Protein AF-A0A0L8H3K9-F1 (afdb_monomer)

Foldseek 3Di:
DAEEECDPVVQVVDDRRDHLCVLQVWDVVHDLPTAGPDDCPDPSVVVLQPAQEYEYEALLQAFCSSLVRQQVSCCVNAHVDGSNNGHYHYYYQNLDDFHDDPPDDPVVSVCRGPVNDPVVVVDDDDDDPDDPDPQDPVCVVVVVVSVCNSVLNAADPDPPDDSNDHDDPPVPDDPDPDLCVVPVPDDPVRVVVDDDDDPDPVVVVVSVVVPD

InterPro domains:
  IPR010285 DNA helicase Pif1-like, DEAD-box helicase domain [PF05970] (7-156)
  IPR027417 P-loop containing nucleoside triphosphate hydrolase [G3DSA:3.40.50.300] (3-132)

Organism: Octopus bimaculoides (NCBI:txid37653)

Solvent-accessible surface area (backbone atoms only — not comparable to full-atom values): 12859 Å² total; per-residue (Å²): 113,45,55,32,14,68,45,69,72,63,11,69,77,40,94,85,39,36,26,43,44,71,76,39,40,42,58,86,84,73,50,82,86,44,55,50,66,57,54,75,90,36,74,67,28,52,51,57,66,69,45,52,35,39,38,30,43,52,45,38,46,34,45,35,41,60,57,51,19,50,27,53,49,30,19,77,72,64,30,93,43,75,43,24,71,37,48,75,46,78,38,58,60,79,55,57,65,70,28,88,62,87,98,58,59,73,69,57,38,49,62,31,2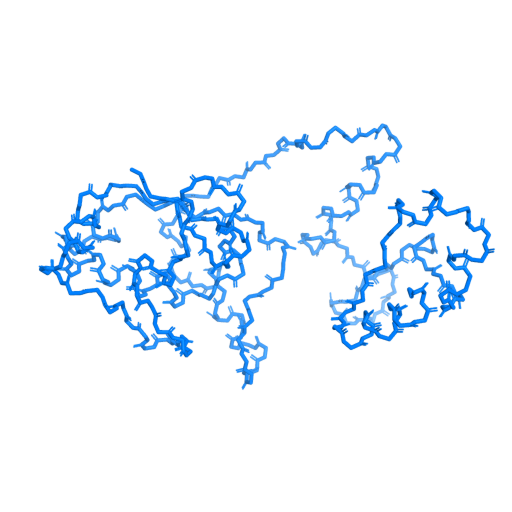4,43,88,67,33,79,70,44,79,76,54,87,89,81,81,89,82,74,75,83,67,85,62,51,87,89,38,47,66,58,55,52,49,53,51,32,51,45,68,67,70,53,62,46,93,58,89,90,62,63,92,90,42,62,71,76,58,69,93,77,58,69,93,70,87,47,71,53,79,78,48,73,88,52,52,76,73,55,52,76,75,56,83,90,86,59,100,43,71,69,56,44,48,53,53,44,70,74,75,110

Radius of gyration: 21.68 Å; Cα contacts (8 Å, |Δi|>4): 235; chains: 1; bounding box: 52×37×58 Å

pLDDT: mean 84.61, std 10.01, range [54.22, 96.38]

Mean predicted aligned error: 8.21 Å

Sequence (212 aa):
ISLGFWTGITATLLKGGKTLHSIFKLPVPLNETSVCNVPPNSDQGDILRRIKVFIIDETSTMPVYTLKAIDNYLRDMNSNSIFGGKINVPGGDFRQVLPVVPRVPPAAVLDACLKRSSMWDNFHQMQLTSKLRRTNANEQDFSRLLLQLGSGFLQSSLDNLAEDTIDIRGACICNNSSVSDIFDNCTTEEMKNRVTLSPKNSDCLAVNEEIL

Secondary structure (DSSP, 8-state):
-EEEESSHHHHHTSTT-EEHHHHHT--SS--TT------TTSHHHHHHHH--EEEEE-GGGS-HHHHHHHHHHHHHHT-SSGGGG-EEEE---TTSPPP--TT--HHHHHHTSGGGSTTGGGSPP----S-SS---GGGHHHHHHHHHHHTT----SSTTS-TT--PPPGGG--S---HHHHHTT--HHHHTT-----SSHHHHHHHHHHH-

Nearest PDB structures (foldseek):
  7lcc-assembly1_A  TM=8.535E-01  e=9.578E-15  synthetic construct
  5fte-assembly1_A  TM=8.073E-01  e=1.841E-07  Bacteroides sp. 3_1_23
  6l3g-assembly1_A  TM=7.960E-01  e=6.688E-07  Bacteroides sp. AF32-8BH
  5fhe-assembly1_A  TM=7.962E-01  e=1.877E-06  Bacteroides fragilis
  6l3g-assembly1_B-2  TM=7.494E-01  e=1.121E-06  Bacteroides sp. AF32-8BH

Structure (mmCIF, N/CA/C/O backbone):
data_AF-A0A0L8H3K9-F1
#
_entry.id   AF-A0A0L8H3K9-F1
#
loop_
_atom_site.group_PDB
_atom_site.id
_atom_site.type_symbol
_atom_site.label_atom_id
_atom_site.label_alt_id
_atom_site.label_comp_id
_atom_site.label_asym_id
_atom_site.label_entity_id
_atom_site.label_seq_id
_atom_site.pdbx_PDB_ins_code
_atom_site.Cartn_x
_atom_site.Cartn_y
_atom_site.Cartn_z
_atom_site.occupancy
_atom_site.B_iso_or_equiv
_atom_site.auth_seq_id
_atom_site.auth_comp_id
_atom_site.auth_asym_id
_atom_site.auth_atom_id
_atom_site.pdbx_PDB_model_num
ATOM 1 N N . ILE A 1 1 ? -7.683 16.091 10.308 1.00 69.50 1 ILE A N 1
ATOM 2 C CA . ILE A 1 1 ? -7.355 15.215 9.158 1.00 69.50 1 ILE A CA 1
ATOM 3 C C . ILE A 1 1 ? -6.044 14.525 9.502 1.00 69.50 1 ILE A C 1
ATOM 5 O O . ILE A 1 1 ? -5.203 15.180 10.109 1.00 69.50 1 ILE A O 1
ATOM 9 N N . SER A 1 2 ? -5.891 13.236 9.210 1.00 79.19 2 SER A N 1
ATOM 10 C CA . SER A 1 2 ? -4.623 12.517 9.383 1.00 79.19 2 SER A CA 1
ATOM 11 C C . SER A 1 2 ? -4.169 11.944 8.044 1.00 79.19 2 SER A C 1
ATOM 13 O O . SER A 1 2 ? -4.989 11.384 7.316 1.00 79.19 2 SER A O 1
ATOM 15 N N . LEU A 1 3 ? -2.886 12.136 7.727 1.00 75.31 3 LEU A N 1
ATOM 16 C CA . LEU A 1 3 ? -2.230 11.609 6.533 1.00 75.31 3 LEU A CA 1
ATOM 17 C C . LEU A 1 3 ? -1.459 10.347 6.927 1.00 75.31 3 LEU A C 1
ATOM 19 O O . LEU A 1 3 ? -0.512 10.420 7.716 1.00 75.31 3 LEU A O 1
ATOM 23 N N . GLY A 1 4 ? -1.902 9.205 6.412 1.00 79.50 4 GLY A N 1
ATOM 24 C CA . GLY A 1 4 ? -1.289 7.904 6.632 1.00 79.50 4 GLY A CA 1
ATOM 25 C C . GLY A 1 4 ? -0.603 7.399 5.370 1.00 79.50 4 GLY A C 1
ATOM 26 O O . GLY A 1 4 ? -1.119 7.555 4.269 1.00 79.50 4 GLY A O 1
ATOM 27 N N . PHE A 1 5 ? 0.547 6.761 5.546 1.00 83.94 5 PHE A N 1
ATOM 28 C CA . PHE A 1 5 ? 1.313 6.167 4.453 1.00 83.94 5 PHE A CA 1
ATOM 29 C C . PHE A 1 5 ? 1.622 4.710 4.762 1.00 83.94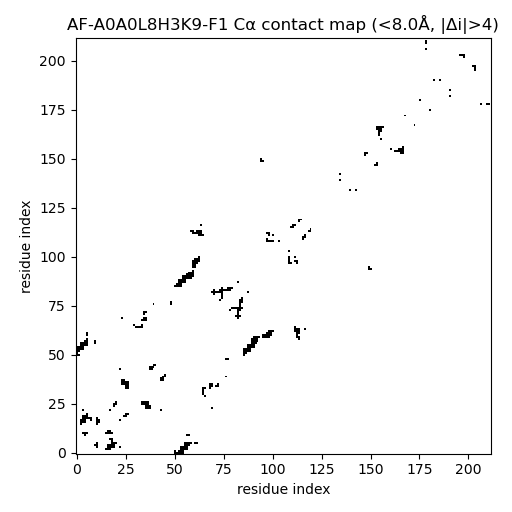 5 PHE A C 1
ATOM 31 O O . PHE A 1 5 ? 1.880 4.364 5.920 1.00 83.94 5 PHE A O 1
ATOM 38 N N . TRP A 1 6 ? 1.619 3.852 3.744 1.00 84.94 6 TRP A N 1
ATOM 39 C CA . TRP A 1 6 ? 2.015 2.459 3.935 1.00 84.94 6 TRP A CA 1
ATOM 40 C C . TRP A 1 6 ? 3.515 2.339 4.236 1.00 84.94 6 TRP A C 1
ATOM 42 O O . TRP A 1 6 ? 3.899 1.725 5.232 1.00 84.94 6 TRP A O 1
ATOM 52 N N . THR A 1 7 ? 4.365 2.998 3.440 1.00 81.19 7 THR A N 1
ATOM 53 C CA . THR A 1 7 ? 5.826 2.921 3.588 1.00 81.19 7 THR A CA 1
ATOM 54 C C . THR A 1 7 ? 6.423 4.146 4.284 1.00 81.19 7 THR A C 1
ATOM 56 O O . THR A 1 7 ? 5.886 5.256 4.224 1.00 81.19 7 THR A O 1
ATOM 59 N N . GLY A 1 8 ? 7.570 3.947 4.943 1.00 77.44 8 GLY A N 1
ATOM 60 C CA . GLY A 1 8 ? 8.318 5.024 5.597 1.00 77.44 8 GLY A CA 1
ATOM 61 C C . GLY A 1 8 ? 8.864 6.065 4.620 1.00 77.44 8 GLY A C 1
ATOM 62 O O . GLY A 1 8 ? 8.863 7.246 4.946 1.00 77.44 8 GLY A O 1
ATOM 63 N N . ILE A 1 9 ? 9.260 5.645 3.413 1.00 77.12 9 ILE A N 1
ATOM 64 C CA . ILE A 1 9 ? 9.747 6.554 2.365 1.00 77.12 9 ILE A CA 1
ATOM 65 C C . ILE A 1 9 ? 8.616 7.479 1.913 1.00 77.12 9 ILE A C 1
ATOM 67 O O . ILE A 1 9 ? 8.811 8.685 1.827 1.00 77.12 9 ILE A O 1
ATOM 71 N N . THR A 1 10 ? 7.407 6.955 1.699 1.00 72.25 10 THR A N 1
ATOM 72 C CA . THR A 1 10 ? 6.271 7.806 1.319 1.00 72.25 10 THR A CA 1
ATOM 73 C C . THR A 1 10 ? 5.886 8.767 2.451 1.00 72.25 10 THR A C 1
ATOM 75 O O . THR A 1 10 ? 5.544 9.919 2.199 1.00 72.25 10 THR A O 1
ATOM 78 N N . ALA A 1 11 ? 6.012 8.337 3.713 1.00 78.75 11 ALA A N 1
ATOM 79 C CA . ALA A 1 11 ? 5.698 9.179 4.867 1.00 78.75 11 ALA A CA 1
ATOM 80 C C . ALA A 1 11 ? 6.599 10.417 4.999 1.00 78.75 11 ALA A C 1
ATOM 82 O O . ALA A 1 11 ? 6.134 11.440 5.501 1.00 78.75 11 ALA A O 1
ATOM 83 N N . THR A 1 12 ? 7.863 10.353 4.565 1.00 77.06 12 THR A N 1
ATOM 84 C CA . THR A 1 12 ? 8.792 11.493 4.654 1.00 77.06 12 THR A CA 1
ATOM 85 C C . THR A 1 12 ? 8.579 12.534 3.557 1.00 77.06 12 THR A C 1
ATOM 87 O O . THR A 1 12 ? 8.969 13.686 3.743 1.00 77.06 12 THR A O 1
ATOM 90 N N . LEU A 1 13 ? 7.927 12.170 2.446 1.00 73.38 13 LEU A N 1
ATOM 91 C CA . LEU A 1 13 ? 7.677 13.076 1.319 1.00 73.38 13 LEU A CA 1
ATOM 92 C C . LEU A 1 13 ? 6.676 14.191 1.651 1.00 73.38 13 LEU A C 1
ATOM 94 O O . LEU A 1 13 ? 6.682 15.236 1.002 1.00 73.38 13 LEU A O 1
ATOM 98 N N . LEU A 1 14 ? 5.829 14.000 2.667 1.00 71.44 14 LEU A N 1
ATOM 99 C CA . LEU A 1 14 ? 4.835 14.984 3.084 1.00 71.44 14 LEU A CA 1
ATOM 100 C C . LEU A 1 14 ? 5.078 15.447 4.522 1.00 71.44 14 LEU A C 1
ATOM 102 O O . LEU A 1 14 ? 5.248 14.654 5.447 1.00 71.44 14 LEU A O 1
ATOM 106 N N . LYS A 1 15 ? 5.067 16.770 4.731 1.00 73.00 15 LYS A N 1
ATOM 107 C CA . LYS A 1 15 ? 5.285 17.373 6.052 1.00 73.00 15 LYS A CA 1
ATOM 108 C C . LYS A 1 15 ? 4.212 16.890 7.032 1.00 73.00 15 LYS A C 1
ATOM 110 O O . LYS A 1 15 ? 3.031 17.179 6.863 1.00 73.00 15 LYS A O 1
ATOM 115 N N . GLY A 1 16 ? 4.643 16.190 8.081 1.00 75.19 16 GLY A N 1
ATOM 116 C CA . GLY A 1 16 ? 3.746 15.611 9.086 1.00 75.19 16 GLY A CA 1
ATOM 117 C C . GLY A 1 16 ? 3.153 14.252 8.702 1.00 75.19 16 GLY A C 1
ATOM 118 O O . GLY A 1 16 ? 2.273 13.767 9.415 1.00 75.19 16 GLY A O 1
ATOM 119 N N . GLY A 1 17 ? 3.625 13.634 7.616 1.00 80.31 17 GLY A N 1
ATOM 120 C CA . GLY A 1 17 ? 3.273 12.268 7.261 1.00 80.31 17 GLY A CA 1
ATOM 121 C C . GLY A 1 17 ? 3.762 11.267 8.302 1.00 80.31 17 GLY A C 1
ATOM 122 O O . GLY A 1 17 ? 4.853 11.389 8.862 1.00 80.31 17 GLY A O 1
ATOM 123 N N . LYS A 1 18 ? 2.924 10.275 8.601 1.00 86.88 18 LYS A N 1
ATOM 124 C CA . LYS A 1 18 ? 3.265 9.158 9.484 1.00 86.88 18 LYS A CA 1
ATOM 125 C C . LYS A 1 18 ? 2.866 7.852 8.822 1.00 86.88 18 LYS A C 1
ATOM 127 O O . LYS A 1 18 ? 1.876 7.786 8.094 1.00 86.88 18 LYS A O 1
ATOM 132 N N . THR A 1 19 ? 3.617 6.795 9.101 1.00 90.81 19 THR A N 1
ATOM 133 C CA . THR A 1 19 ? 3.241 5.466 8.624 1.00 90.81 19 THR A CA 1
ATOM 134 C C . THR A 1 19 ? 1.986 4.980 9.343 1.00 90.81 19 THR A C 1
ATOM 136 O O . THR A 1 19 ? 1.785 5.277 10.526 1.00 90.81 19 THR A O 1
ATOM 139 N N . LEU A 1 20 ? 1.156 4.184 8.668 1.00 91.88 20 LEU A N 1
ATOM 140 C CA . LEU A 1 20 ? 0.011 3.522 9.300 1.00 91.88 20 LEU A CA 1
ATOM 141 C C . LEU A 1 20 ? 0.455 2.644 10.475 1.00 91.88 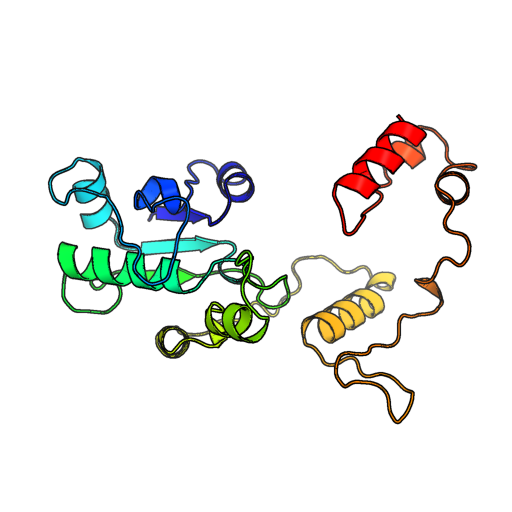20 LEU A C 1
ATOM 143 O O . LEU A 1 20 ? -0.212 2.622 11.509 1.00 91.88 20 LEU A O 1
ATOM 147 N N . HIS A 1 21 ? 1.631 2.018 10.360 1.00 92.56 21 HIS A N 1
ATOM 148 C CA . HIS A 1 21 ? 2.270 1.296 11.457 1.00 92.56 21 HIS A CA 1
ATOM 149 C C . HIS A 1 21 ? 2.472 2.165 12.699 1.00 92.56 21 HIS A C 1
ATOM 151 O O . HIS A 1 21 ? 2.148 1.730 13.798 1.00 92.56 21 HIS A O 1
ATOM 157 N N . SER A 1 22 ? 2.947 3.402 12.545 1.00 91.69 22 SER A N 1
ATOM 158 C CA . SER A 1 22 ? 3.125 4.328 13.667 1.00 91.69 22 SER A CA 1
ATOM 159 C C . SER A 1 22 ? 1.790 4.856 14.201 1.00 91.69 22 SER A C 1
ATOM 161 O O . SER A 1 22 ? 1.592 4.910 15.415 1.00 91.69 22 SER A O 1
ATOM 163 N N . ILE A 1 23 ? 0.860 5.219 13.311 1.00 92.75 23 ILE A N 1
ATOM 164 C CA . ILE A 1 23 ? -0.435 5.809 13.682 1.00 92.75 23 ILE A CA 1
ATOM 165 C C . ILE A 1 23 ? -1.279 4.818 14.492 1.00 92.75 23 ILE A C 1
ATOM 167 O O . ILE A 1 23 ? -1.829 5.191 15.530 1.00 92.75 23 ILE A O 1
ATOM 171 N N . PHE A 1 24 ? -1.358 3.571 14.031 1.00 94.19 24 PHE A N 1
ATOM 172 C CA . PHE A 1 24 ? -2.227 2.530 14.584 1.00 94.19 24 PHE A CA 1
ATOM 173 C C . PHE A 1 24 ? -1.471 1.454 15.375 1.00 94.19 24 PHE A C 1
ATOM 175 O O . PHE A 1 24 ? -2.072 0.463 15.789 1.00 94.19 24 PHE A O 1
ATOM 182 N N . LYS A 1 25 ? -0.160 1.632 15.598 1.00 94.12 25 LYS A N 1
ATOM 183 C CA . LYS A 1 25 ? 0.710 0.664 16.293 1.00 94.12 25 LYS A CA 1
ATOM 184 C C . LYS A 1 25 ? 0.525 -0.766 15.764 1.00 94.12 25 LYS A C 1
ATOM 186 O O . LYS A 1 25 ? 0.378 -1.718 16.531 1.00 94.12 25 LYS A O 1
ATOM 191 N N . LEU A 1 26 ? 0.476 -0.896 14.439 1.00 94.81 26 LEU A N 1
ATOM 192 C CA . LEU A 1 26 ? 0.307 -2.187 13.774 1.00 94.81 26 LEU A CA 1
ATOM 193 C C . LEU A 1 26 ? 1.572 -3.039 13.950 1.00 94.81 26 LEU A C 1
ATOM 195 O O . LEU A 1 26 ? 2.676 -2.499 13.805 1.00 94.81 26 LEU A O 1
ATOM 199 N N . PRO A 1 27 ? 1.438 -4.348 14.220 1.00 93.00 27 PRO A N 1
ATOM 200 C CA . PRO A 1 27 ? 2.583 -5.227 14.405 1.00 93.00 27 PRO A CA 1
ATOM 201 C C . PRO A 1 27 ? 3.391 -5.396 13.112 1.00 93.00 27 PRO A C 1
ATOM 203 O O . PRO A 1 27 ? 2.886 -5.228 12.000 1.00 93.00 27 PRO A O 1
ATOM 206 N N . VAL A 1 28 ? 4.666 -5.738 13.286 1.00 89.19 28 VAL A N 1
ATOM 207 C CA . VAL A 1 28 ? 5.581 -6.140 12.215 1.00 89.19 28 VAL A CA 1
ATOM 208 C C . VAL A 1 28 ? 6.203 -7.470 12.658 1.00 89.19 28 VAL A C 1
ATOM 210 O O . VAL A 1 28 ? 6.956 -7.467 13.633 1.00 89.19 28 VAL A O 1
ATOM 213 N N . PRO A 1 29 ? 5.885 -8.608 12.014 1.00 88.25 29 PRO A N 1
ATOM 214 C CA . PRO A 1 29 ? 5.091 -8.750 10.789 1.00 88.25 29 PRO A CA 1
ATOM 215 C C . PRO A 1 29 ? 3.577 -8.558 10.996 1.00 88.25 29 PRO A C 1
ATOM 217 O O . PRO A 1 29 ? 3.053 -8.775 12.086 1.00 88.25 29 PRO A O 1
ATOM 220 N N . LEU A 1 30 ? 2.886 -8.180 9.915 1.00 89.50 30 LEU A N 1
ATOM 221 C CA . LEU A 1 30 ? 1.431 -8.021 9.852 1.00 89.50 30 LEU A CA 1
ATOM 222 C C . LEU A 1 30 ? 0.802 -9.203 9.096 1.00 89.50 30 LEU A C 1
ATOM 224 O O . LEU A 1 30 ? 1.319 -9.616 8.059 1.00 89.50 30 LEU A O 1
ATOM 228 N N . ASN A 1 31 ? -0.320 -9.715 9.595 1.00 89.75 31 ASN A N 1
ATOM 229 C CA . ASN A 1 31 ? -1.085 -10.826 9.024 1.00 89.75 31 ASN A CA 1
ATOM 230 C C . ASN A 1 31 ? -2.605 -10.599 9.165 1.00 89.75 31 ASN A C 1
ATOM 232 O O . ASN A 1 31 ? -3.047 -9.591 9.714 1.00 89.75 31 ASN A O 1
ATOM 236 N N . GLU A 1 32 ? -3.410 -11.552 8.697 1.00 87.75 32 GLU A N 1
ATOM 237 C CA . GLU A 1 32 ? -4.878 -11.460 8.682 1.00 87.75 32 GLU A CA 1
ATOM 238 C C . GLU A 1 32 ? -5.528 -11.336 10.065 1.00 87.75 32 GLU A C 1
ATOM 240 O O . GLU A 1 32 ? -6.593 -10.736 10.188 1.00 87.75 32 GLU A O 1
ATOM 245 N N . THR A 1 33 ? -4.887 -11.872 11.106 1.00 91.06 33 THR A N 1
ATOM 246 C CA . THR A 1 33 ? -5.373 -11.823 12.493 1.00 91.06 33 THR A CA 1
ATOM 247 C C . THR A 1 33 ? -4.796 -10.648 13.279 1.00 91.06 33 THR A C 1
ATOM 249 O O . THR A 1 33 ? -4.991 -10.550 14.489 1.00 91.06 33 THR A O 1
ATOM 252 N N . SER A 1 34 ? -4.015 -9.786 12.629 1.00 93.44 34 SER A N 1
ATOM 253 C CA . SER A 1 34 ? -3.361 -8.670 13.297 1.00 93.44 34 SER A CA 1
ATOM 254 C C . SER A 1 34 ? -4.357 -7.591 13.700 1.00 93.44 34 SER A C 1
ATOM 256 O O . SER A 1 34 ? -5.318 -7.300 12.992 1.00 93.44 34 SER A O 1
ATOM 258 N N . VAL A 1 35 ? -4.075 -6.954 14.832 1.00 94.31 35 VAL A N 1
ATOM 259 C CA . VAL A 1 35 ? -4.894 -5.885 15.408 1.00 94.31 35 VAL A CA 1
ATOM 260 C C . VAL A 1 35 ? -4.044 -4.649 15.690 1.00 94.31 35 VAL A C 1
ATOM 262 O O . VAL A 1 35 ? -2.817 -4.723 15.795 1.00 94.31 35 VAL A O 1
ATOM 265 N N . CYS A 1 36 ? -4.693 -3.492 15.800 1.00 95.75 36 CYS A N 1
ATOM 266 C CA . CYS A 1 36 ? -4.035 -2.248 16.189 1.00 95.75 36 CYS A CA 1
ATOM 267 C C . CYS A 1 36 ? -3.716 -2.252 17.691 1.00 95.75 36 CYS A C 1
ATOM 269 O O . CYS A 1 36 ? -4.612 -2.430 18.512 1.00 95.75 36 CYS A O 1
ATOM 271 N N . ASN A 1 37 ? -2.463 -1.979 18.068 1.00 94.69 37 ASN A N 1
ATOM 272 C CA . ASN A 1 37 ? -2.024 -1.988 19.471 1.00 94.69 37 ASN A CA 1
ATOM 273 C C . ASN A 1 37 ? -2.041 -0.589 20.107 1.00 94.69 37 ASN A C 1
ATOM 275 O O . ASN A 1 37 ? -1.091 -0.184 20.783 1.00 94.69 37 ASN A O 1
ATOM 279 N N . VAL A 1 38 ? -3.094 0.192 19.855 1.00 95.50 38 VAL A N 1
ATOM 280 C CA . VAL A 1 38 ? -3.281 1.510 20.477 1.00 95.50 38 VAL A CA 1
ATOM 281 C C . VAL A 1 38 ? -4.250 1.368 21.652 1.00 95.50 38 VAL A C 1
ATOM 283 O O . VAL A 1 38 ? -5.410 1.041 21.435 1.00 95.50 38 VAL A O 1
ATOM 286 N N . PRO A 1 39 ? -3.825 1.628 22.901 1.00 94.12 39 PRO A N 1
ATOM 287 C CA . PRO A 1 39 ? -4.753 1.622 24.025 1.00 94.12 39 PRO A CA 1
ATOM 288 C C . PRO A 1 39 ? -5.816 2.728 23.870 1.00 94.12 39 PRO A C 1
ATOM 290 O O . PRO A 1 39 ? -5.439 3.886 23.635 1.00 94.12 39 PRO A O 1
ATOM 293 N N . PRO A 1 40 ? -7.119 2.428 24.045 1.00 89.12 40 PRO A N 1
ATOM 294 C CA . PRO A 1 40 ? -8.206 3.404 23.910 1.00 89.12 40 PRO A CA 1
ATOM 295 C C . PRO A 1 40 ? -8.086 4.656 24.785 1.00 89.12 40 PRO A C 1
ATOM 297 O O . PRO A 1 40 ? -8.585 5.720 24.424 1.00 89.12 40 PRO A O 1
ATOM 300 N N . ASN A 1 41 ? -7.441 4.512 25.940 1.00 92.19 41 ASN A N 1
ATOM 301 C CA . ASN A 1 41 ? -7.228 5.530 26.969 1.00 92.19 41 ASN A CA 1
ATOM 302 C C . ASN A 1 41 ? -5.843 6.200 26.889 1.00 92.19 41 ASN A C 1
ATOM 304 O O . ASN A 1 41 ? -5.435 6.870 27.831 1.00 92.19 41 ASN A O 1
ATOM 308 N N . SER A 1 42 ? -5.098 5.987 25.802 1.00 95.31 42 SER A N 1
ATOM 309 C CA . SER A 1 42 ? -3.826 6.675 25.561 1.00 95.31 42 SER A CA 1
ATOM 310 C C . SER A 1 42 ? -4.024 7.994 24.813 1.00 95.31 42 SER A C 1
ATOM 312 O O . SER A 1 42 ? -4.995 8.142 24.070 1.00 95.31 42 SER A O 1
ATOM 314 N N . ASP A 1 43 ? -3.042 8.899 24.894 1.00 94.69 43 ASP A N 1
ATOM 315 C CA . ASP A 1 43 ? -3.026 10.153 24.119 1.00 94.69 43 ASP A CA 1
ATOM 316 C C . ASP A 1 43 ? -3.241 9.908 22.616 1.00 94.69 43 ASP A C 1
ATOM 318 O O . ASP A 1 43 ? -3.993 10.614 21.943 1.00 94.69 43 ASP A O 1
ATOM 322 N N . GLN A 1 44 ? -2.617 8.853 22.082 1.00 92.94 44 GLN A N 1
ATOM 323 C CA . GLN A 1 44 ? -2.786 8.442 20.690 1.00 92.94 44 GLN A CA 1
ATOM 324 C C . GLN A 1 44 ? -4.228 7.989 20.407 1.00 92.94 44 GLN A C 1
ATOM 326 O O . GLN A 1 44 ? -4.792 8.350 19.374 1.00 92.94 44 GLN A O 1
ATOM 331 N N . GLY A 1 45 ? -4.837 7.224 21.317 1.00 94.06 45 GLY A N 1
ATOM 332 C CA . GLY A 1 45 ? -6.239 6.808 21.226 1.00 94.06 45 GLY A CA 1
ATOM 333 C C . GLY A 1 45 ? -7.195 8.002 21.203 1.00 94.06 45 GLY A C 1
ATOM 334 O O . GLY A 1 45 ? -8.093 8.062 20.359 1.00 94.06 45 GLY A O 1
ATOM 335 N N . ASP A 1 46 ? -6.947 9.004 22.046 1.00 94.25 46 ASP A N 1
ATOM 336 C CA . ASP A 1 46 ? -7.719 10.247 22.080 1.00 94.25 46 ASP A CA 1
ATOM 337 C C . ASP A 1 46 ? -7.565 11.068 20.794 1.00 94.25 46 ASP A C 1
ATOM 339 O O . ASP A 1 46 ? -8.554 11.591 20.264 1.00 94.25 46 ASP A O 1
ATOM 343 N N . ILE A 1 47 ? -6.352 11.141 20.237 1.00 93.19 47 ILE A N 1
ATOM 344 C CA . ILE A 1 47 ? -6.098 11.766 18.932 1.00 93.19 47 ILE A CA 1
ATOM 345 C C . ILE A 1 47 ? -6.901 11.052 17.834 1.00 93.19 47 ILE A C 1
ATOM 347 O O . ILE A 1 47 ? -7.615 11.707 17.068 1.00 93.19 47 ILE A O 1
ATOM 351 N N . LEU A 1 48 ? -6.845 9.717 17.775 1.00 94.19 48 LEU A N 1
ATOM 352 C CA . LEU A 1 48 ? -7.583 8.913 16.790 1.00 94.19 48 LEU A CA 1
ATOM 353 C C . LEU A 1 48 ? -9.102 9.072 16.930 1.00 94.19 48 LEU A C 1
ATOM 355 O O . LEU A 1 48 ? -9.809 9.167 15.921 1.00 94.19 48 LEU A O 1
ATOM 359 N N . ARG A 1 49 ? -9.617 9.199 18.159 1.00 93.31 49 ARG A N 1
ATOM 360 C CA . ARG A 1 49 ? -11.044 9.451 18.404 1.00 93.31 49 ARG A CA 1
ATOM 361 C C . ARG A 1 49 ? -11.488 10.798 17.826 1.00 93.31 49 ARG A C 1
ATOM 363 O O . ARG A 1 49 ? -12.574 10.879 17.243 1.00 93.31 49 ARG A O 1
ATOM 370 N N . ARG A 1 50 ? -10.642 11.830 17.931 1.00 93.31 50 ARG A N 1
ATOM 371 C CA . ARG A 1 50 ? -10.902 13.187 17.411 1.00 93.31 50 ARG A CA 1
ATOM 372 C C . ARG A 1 50 ? -10.783 13.281 15.890 1.00 93.31 50 ARG A C 1
ATOM 374 O O . ARG A 1 50 ? -11.493 14.082 15.282 1.00 93.31 50 ARG A O 1
ATOM 381 N N . ILE A 1 51 ? -9.934 12.466 15.261 1.00 93.56 51 ILE A N 1
ATOM 382 C CA . ILE A 1 51 ? -9.797 12.437 13.799 1.00 93.56 51 ILE A CA 1
ATOM 383 C C . ILE A 1 51 ? -11.128 12.032 13.147 1.00 93.56 51 ILE A C 1
ATOM 385 O O . ILE A 1 51 ? -11.782 11.072 13.556 1.00 93.56 51 ILE A O 1
ATOM 389 N N . LYS A 1 52 ? -11.523 12.794 12.122 1.00 94.38 52 LYS A N 1
ATOM 390 C CA . LYS A 1 52 ? -12.740 12.568 11.323 1.00 94.38 52 LYS A CA 1
ATOM 391 C C . LYS A 1 52 ? -12.462 12.012 9.928 1.00 94.38 52 LYS A C 1
ATOM 393 O O . LYS A 1 52 ? -13.332 11.369 9.356 1.00 94.38 52 LYS A O 1
ATOM 398 N N . VAL A 1 53 ? -11.268 12.287 9.402 1.00 94.44 53 VAL A N 1
ATOM 399 C CA . VAL A 1 53 ? -10.860 11.937 8.039 1.00 94.44 53 VAL A CA 1
ATOM 400 C C . VAL A 1 53 ? -9.443 11.379 8.062 1.00 94.44 53 VAL A C 1
ATOM 402 O O . VAL A 1 53 ? -8.535 12.050 8.574 1.00 94.44 53 VAL A O 1
ATOM 405 N N . PHE A 1 54 ? -9.279 10.197 7.479 1.00 92.69 54 PHE A N 1
ATOM 406 C CA . PHE A 1 54 ? -8.001 9.588 7.134 1.00 92.69 54 PHE A CA 1
ATOM 407 C C . PHE A 1 54 ? -7.815 9.643 5.625 1.00 92.69 54 PHE A C 1
ATOM 409 O O . PHE A 1 54 ? -8.702 9.245 4.874 1.00 92.69 54 PHE A O 1
ATOM 416 N N . ILE A 1 55 ? -6.663 10.134 5.192 1.00 91.50 55 ILE A N 1
ATOM 417 C CA . ILE A 1 55 ? -6.228 10.055 3.800 1.00 91.50 55 ILE A CA 1
ATOM 418 C C . ILE A 1 55 ? -5.040 9.108 3.799 1.00 91.50 55 ILE A C 1
ATOM 420 O O . ILE A 1 55 ? -4.089 9.323 4.555 1.00 91.50 55 ILE A O 1
ATOM 424 N N . ILE A 1 56 ? -5.139 8.044 3.013 1.00 90.75 56 ILE A N 1
ATOM 425 C CA . ILE A 1 56 ? -4.139 6.983 2.963 1.00 90.75 56 ILE A CA 1
ATOM 426 C C . ILE A 1 56 ? -3.558 6.976 1.564 1.00 90.75 56 ILE A C 1
ATOM 428 O O . ILE A 1 56 ? -4.298 6.762 0.614 1.00 90.75 56 ILE A O 1
ATOM 432 N N . ASP A 1 57 ? -2.261 7.211 1.436 1.00 87.31 57 ASP A N 1
ATOM 433 C CA . ASP A 1 57 ? -1.583 7.155 0.142 1.00 87.31 57 ASP A CA 1
ATOM 434 C C . ASP A 1 57 ? -0.874 5.80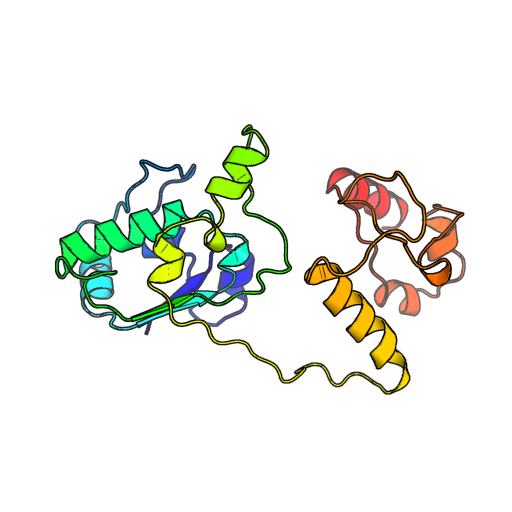6 -0.062 1.00 87.31 57 ASP A C 1
ATOM 436 O O . ASP A 1 57 ? -0.526 5.121 0.907 1.00 87.31 57 ASP A O 1
ATOM 440 N N . GLU A 1 58 ? -0.659 5.437 -1.325 1.00 86.88 58 GLU A N 1
ATOM 441 C CA . GLU A 1 58 ? -0.045 4.172 -1.767 1.00 86.88 58 GLU A CA 1
ATOM 442 C C . GLU A 1 58 ? -0.785 2.898 -1.309 1.00 86.88 58 GLU A C 1
ATOM 444 O O . GLU A 1 58 ? -0.189 1.869 -0.980 1.00 86.88 58 GLU A O 1
ATOM 449 N N . THR A 1 59 ? -2.121 2.946 -1.317 1.00 91.12 59 THR A N 1
ATOM 450 C CA . THR A 1 59 ? -3.002 1.849 -0.863 1.00 91.12 59 THR A CA 1
ATOM 451 C C . THR A 1 59 ? -2.893 0.590 -1.739 1.00 91.12 59 THR A C 1
ATOM 453 O O . THR A 1 59 ? -3.158 -0.511 -1.263 1.00 91.12 59 THR A O 1
ATOM 456 N N . SER A 1 60 ? -2.494 0.711 -3.008 1.00 89.50 60 SER A N 1
ATOM 457 C CA . SER A 1 60 ? -2.375 -0.418 -3.951 1.00 89.50 60 SER A CA 1
ATOM 458 C C . SER A 1 60 ? -1.382 -1.488 -3.485 1.00 89.50 60 SER A C 1
ATOM 460 O O . SER A 1 60 ? -1.632 -2.679 -3.656 1.00 89.50 60 SER A O 1
ATOM 462 N N . THR A 1 61 ? -0.292 -1.060 -2.846 1.00 89.38 61 THR A N 1
ATOM 463 C CA . THR A 1 61 ? 0.785 -1.929 -2.340 1.00 89.38 61 THR A CA 1
ATOM 464 C C . THR A 1 61 ? 0.536 -2.438 -0.917 1.00 89.38 61 THR A C 1
ATOM 466 O O . THR A 1 61 ? 1.302 -3.246 -0.385 1.00 89.38 61 THR A O 1
ATOM 469 N N . MET A 1 62 ? -0.532 -1.962 -0.276 1.00 91.94 62 MET A N 1
ATOM 470 C CA . MET A 1 62 ? -0.874 -2.299 1.095 1.00 91.94 62 MET A CA 1
ATOM 471 C C . MET A 1 62 ? -1.749 -3.562 1.133 1.00 91.94 62 MET A C 1
ATOM 473 O O . MET A 1 62 ? -2.796 -3.603 0.481 1.00 91.94 62 MET A O 1
ATOM 477 N N . PRO A 1 63 ? -1.398 -4.571 1.948 1.00 93.75 63 PRO A N 1
ATOM 478 C CA . PRO A 1 63 ? -2.269 -5.713 2.168 1.00 93.75 63 PRO A CA 1
ATOM 479 C C . PRO A 1 63 ? -3.602 -5.296 2.799 1.00 93.75 63 PRO A C 1
ATOM 481 O O . PRO A 1 63 ? -3.651 -4.484 3.726 1.00 93.75 63 PRO A O 1
ATOM 484 N N . VAL A 1 64 ? -4.703 -5.894 2.354 1.00 94.50 64 VAL A N 1
ATOM 485 C CA . VAL A 1 64 ? -6.052 -5.504 2.783 1.00 94.50 64 VAL A CA 1
ATOM 486 C C . VAL A 1 64 ? -6.308 -5.730 4.271 1.00 94.50 64 VAL A C 1
ATOM 488 O O . VAL A 1 64 ? -7.101 -5.010 4.879 1.00 94.50 64 VAL A O 1
ATOM 491 N N . TYR A 1 65 ? -5.618 -6.690 4.892 1.00 93.94 65 TYR A N 1
ATOM 492 C CA . TYR A 1 65 ? -5.735 -6.922 6.330 1.00 93.94 65 TYR A CA 1
ATOM 493 C C . TYR A 1 65 ? -5.271 -5.720 7.168 1.00 93.94 65 TYR A C 1
ATOM 495 O O . TYR A 1 65 ? -5.767 -5.541 8.277 1.00 93.94 65 TYR A O 1
ATOM 503 N N . THR A 1 66 ? -4.438 -4.824 6.625 1.00 94.38 66 THR A N 1
ATOM 504 C CA . THR A 1 66 ? -4.132 -3.529 7.252 1.00 94.38 66 THR A CA 1
ATOM 505 C C . THR A 1 66 ? -5.391 -2.683 7.429 1.00 94.38 66 THR A C 1
ATOM 507 O O . THR A 1 66 ? -5.653 -2.177 8.519 1.00 94.38 66 THR A O 1
ATOM 510 N N . LEU A 1 67 ? -6.204 -2.552 6.374 1.00 94.88 67 LEU A N 1
ATOM 511 C CA . LEU A 1 67 ? -7.457 -1.796 6.433 1.00 94.88 67 LEU A CA 1
ATOM 512 C C . LEU A 1 67 ? -8.492 -2.482 7.319 1.00 94.88 67 LEU A C 1
ATOM 514 O O . LEU A 1 67 ? -9.200 -1.786 8.038 1.00 94.88 67 LEU A O 1
ATOM 518 N N . LYS A 1 68 ? -8.548 -3.820 7.319 1.00 95.69 68 LYS A N 1
ATOM 519 C CA . LYS A 1 68 ? -9.422 -4.581 8.228 1.00 95.69 68 LYS A CA 1
ATOM 520 C C . LYS A 1 68 ? -9.061 -4.333 9.694 1.00 95.69 68 LYS A C 1
ATOM 522 O O . LYS A 1 68 ? -9.947 -4.066 10.498 1.00 95.69 68 LYS A O 1
ATOM 527 N N . ALA A 1 69 ? -7.771 -4.359 10.037 1.00 95.94 69 ALA A N 1
ATOM 528 C CA . ALA A 1 69 ? -7.305 -4.071 11.393 1.00 95.94 69 ALA A CA 1
ATOM 529 C C . ALA A 1 69 ? -7.677 -2.643 11.830 1.00 95.94 69 ALA A C 1
ATOM 531 O O . ALA A 1 69 ? -8.173 -2.445 12.939 1.00 95.94 69 ALA A O 1
ATOM 532 N N . ILE A 1 70 ? -7.494 -1.663 10.936 1.00 95.50 70 ILE A N 1
ATOM 533 C CA . ILE A 1 70 ? -7.877 -0.265 11.173 1.00 95.50 70 ILE A CA 1
ATOM 534 C C . ILE A 1 70 ? -9.396 -0.125 11.339 1.00 95.50 70 ILE A C 1
ATOM 536 O O . ILE A 1 70 ? -9.839 0.547 12.266 1.00 95.50 70 ILE A O 1
ATOM 540 N N . ASP A 1 71 ? -10.194 -0.749 10.469 1.00 96.38 71 ASP A N 1
ATOM 541 C CA . ASP A 1 71 ? -11.660 -0.737 10.547 1.00 96.38 71 ASP A CA 1
ATOM 542 C C . ASP A 1 71 ? -12.144 -1.287 11.891 1.00 96.38 71 ASP A C 1
ATOM 544 O O . ASP A 1 71 ? -12.860 -0.592 12.610 1.00 96.38 71 ASP A O 1
ATOM 548 N N . ASN A 1 72 ? -11.669 -2.475 12.276 1.00 95.75 72 ASN A N 1
ATOM 549 C CA . ASN A 1 72 ? -12.010 -3.108 13.550 1.00 95.75 72 ASN A CA 1
ATOM 550 C C . ASN A 1 72 ? -11.670 -2.198 14.737 1.00 95.75 72 ASN A C 1
ATOM 552 O O . ASN A 1 72 ? -12.529 -1.910 15.566 1.00 95.75 72 ASN A O 1
ATOM 556 N N . TYR A 1 73 ? -10.449 -1.658 14.770 1.00 96.00 73 TYR A N 1
ATOM 557 C CA . TYR A 1 73 ? -10.028 -0.756 15.838 1.00 96.00 73 TYR A CA 1
ATOM 558 C C . TYR A 1 73 ? -10.897 0.507 15.923 1.00 96.00 73 TYR A C 1
ATOM 560 O O . TYR A 1 73 ? -11.291 0.937 17.007 1.00 96.00 73 TYR A O 1
ATOM 568 N N . LEU A 1 74 ? -11.210 1.128 14.784 1.00 96.06 74 LEU A N 1
ATOM 569 C CA . LEU A 1 74 ? -12.046 2.325 14.760 1.00 96.06 74 LEU A CA 1
ATOM 570 C C . LEU A 1 74 ? -13.493 2.018 15.154 1.00 96.06 74 LEU A C 1
ATOM 572 O O . LEU A 1 74 ? -14.128 2.866 15.785 1.00 96.06 74 LEU A O 1
ATOM 576 N N . ARG A 1 75 ? -14.008 0.829 14.826 1.00 96.06 75 ARG A N 1
ATOM 577 C CA . ARG A 1 75 ? -15.338 0.397 15.257 1.00 96.06 75 ARG A CA 1
ATOM 578 C C . ARG A 1 75 ? -15.430 0.279 16.768 1.00 96.06 75 ARG A C 1
ATOM 580 O O . ARG A 1 75 ? -16.316 0.890 17.365 1.00 96.06 75 ARG A O 1
ATOM 587 N N . ASP A 1 76 ? -14.462 -0.405 17.368 1.00 94.56 76 ASP A N 1
ATOM 588 C CA . ASP A 1 76 ? -14.372 -0.592 18.818 1.00 94.56 76 ASP A CA 1
ATOM 589 C C . ASP A 1 76 ? -14.247 0.748 19.557 1.00 94.56 76 ASP A C 1
ATOM 591 O O . ASP A 1 76 ? -14.831 0.957 20.619 1.00 94.56 76 ASP 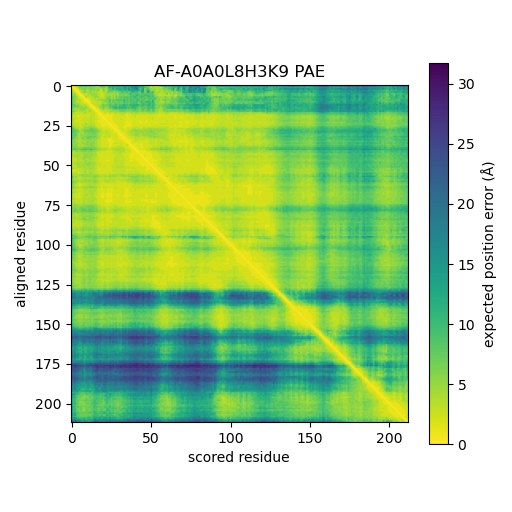A O 1
ATOM 595 N N . MET A 1 77 ? -13.509 1.693 18.972 1.00 92.44 77 MET A N 1
ATOM 596 C CA . MET A 1 77 ? -13.236 2.998 19.575 1.00 92.44 77 MET A CA 1
ATOM 597 C C . MET A 1 77 ? -14.370 4.018 19.461 1.00 92.44 77 MET A C 1
ATOM 599 O O . MET A 1 77 ? -14.427 4.955 20.267 1.00 92.44 77 MET A O 1
ATOM 603 N N . ASN A 1 78 ? -15.205 3.919 18.423 1.00 91.81 78 ASN A N 1
ATOM 604 C CA . ASN A 1 78 ? -16.132 4.986 18.048 1.00 91.81 78 ASN A CA 1
ATOM 605 C C . ASN A 1 78 ? -17.578 4.512 17.860 1.00 91.81 78 ASN A C 1
ATOM 607 O O . ASN A 1 78 ? -18.470 5.079 18.486 1.00 91.81 78 ASN A O 1
ATOM 611 N N . SER A 1 79 ? -17.840 3.572 16.950 1.00 94.81 79 SER A N 1
ATOM 612 C CA . SER A 1 79 ? -19.190 3.062 16.661 1.00 94.81 79 SER A CA 1
ATOM 613 C C . SER A 1 79 ? -19.129 1.830 15.761 1.00 94.81 79 SER A C 1
ATOM 615 O O . SER A 1 79 ? -18.201 1.698 14.980 1.00 94.81 79 SER A O 1
ATOM 617 N N . ASN A 1 80 ? -20.161 0.986 15.741 1.00 95.69 80 ASN A N 1
ATOM 618 C CA . ASN A 1 80 ? -20.183 -0.214 14.885 1.00 95.69 80 ASN A CA 1
ATOM 619 C C . ASN A 1 80 ? -20.342 0.064 13.365 1.00 95.69 80 ASN A C 1
ATOM 621 O O . ASN A 1 80 ? -20.566 -0.850 12.574 1.00 95.69 80 ASN A O 1
ATOM 625 N N . SER A 1 81 ? -20.277 1.327 12.936 1.00 96.25 81 SER A N 1
ATOM 626 C CA . SER A 1 81 ? -20.302 1.682 11.514 1.00 96.25 81 SER A CA 1
ATOM 627 C C . SER A 1 81 ? -18.919 1.509 10.880 1.00 96.25 81 SER A C 1
ATOM 629 O O . SER A 1 81 ? -17.909 1.552 11.578 1.00 96.25 81 SER A O 1
ATOM 631 N N . ILE A 1 82 ? -18.858 1.321 9.557 1.00 95.56 82 ILE A N 1
ATOM 632 C CA . ILE A 1 82 ? -17.593 1.151 8.823 1.00 95.56 82 ILE A CA 1
ATOM 633 C C . ILE A 1 82 ? -16.617 2.291 9.181 1.00 95.56 82 ILE A C 1
ATOM 635 O O . ILE A 1 82 ? -16.977 3.470 9.197 1.00 95.56 82 ILE A O 1
ATOM 639 N N . PHE A 1 83 ? -15.390 1.916 9.531 1.00 96.25 83 PHE A N 1
ATOM 640 C CA . PHE A 1 83 ? -14.317 2.741 10.079 1.00 96.25 83 PHE A CA 1
ATOM 641 C C . PHE A 1 83 ? -14.717 3.599 11.287 1.00 96.25 83 PHE A C 1
ATOM 643 O O . PHE A 1 83 ? -14.256 4.735 11.446 1.00 96.25 83 PHE A O 1
ATOM 650 N N . GLY A 1 84 ? -15.608 3.098 12.141 1.00 96.00 84 GLY A N 1
ATOM 651 C CA . GLY A 1 84 ? -16.112 3.845 13.290 1.00 96.00 84 GLY A CA 1
ATOM 652 C C . GLY A 1 84 ? -16.903 5.099 12.910 1.00 96.00 84 GLY A C 1
ATOM 653 O O . GLY A 1 84 ? -17.007 6.020 13.725 1.00 96.00 84 GLY A O 1
ATOM 654 N N . GLY A 1 85 ? -17.412 5.173 11.676 1.00 96.12 85 GLY A N 1
ATOM 655 C CA . GLY A 1 85 ? -18.143 6.324 11.137 1.00 96.12 85 GLY A CA 1
ATOM 656 C C . GLY A 1 85 ? -17.229 7.451 10.657 1.00 96.12 85 GLY A C 1
ATOM 657 O O . GLY A 1 85 ? -17.669 8.590 10.498 1.00 96.12 85 GLY A O 1
ATOM 658 N N . LYS A 1 86 ? -15.936 7.164 10.478 1.00 95.31 86 LYS A N 1
ATOM 659 C CA . LYS A 1 86 ? -14.934 8.119 9.999 1.00 95.31 86 LYS A CA 1
ATOM 660 C C . LYS A 1 86 ? -14.750 7.986 8.493 1.00 95.31 86 LYS A C 1
ATOM 662 O O . LYS A 1 86 ? -14.829 6.899 7.927 1.00 95.31 86 LYS A O 1
ATOM 667 N N . ILE A 1 87 ? -14.429 9.101 7.848 1.00 95.50 87 ILE A N 1
ATOM 668 C CA . ILE A 1 87 ? -14.167 9.128 6.410 1.00 95.50 87 ILE A CA 1
ATOM 669 C C . ILE A 1 87 ? -12.760 8.582 6.162 1.00 95.50 87 ILE A C 1
ATOM 671 O O . ILE A 1 87 ? -11.793 9.061 6.756 1.00 95.50 87 ILE A O 1
ATOM 675 N N . ASN A 1 88 ? -12.647 7.599 5.274 1.00 94.06 88 ASN A N 1
ATOM 676 C CA . ASN A 1 88 ? -11.373 7.045 4.832 1.00 94.06 88 ASN A CA 1
ATOM 677 C C . ASN A 1 88 ? -11.257 7.239 3.325 1.00 94.06 88 ASN A C 1
ATOM 679 O O . ASN A 1 88 ? -12.138 6.825 2.575 1.00 94.06 88 ASN A O 1
ATOM 683 N N . VAL A 1 89 ? -10.177 7.887 2.901 1.00 94.25 89 VAL A N 1
ATOM 684 C CA . VAL A 1 89 ? -9.883 8.196 1.502 1.00 94.25 89 VAL A CA 1
ATOM 685 C C . VAL A 1 89 ? -8.590 7.471 1.127 1.00 94.25 89 VAL A C 1
ATOM 687 O O . VAL A 1 89 ? -7.510 8.057 1.253 1.00 94.25 89 VAL A O 1
ATOM 690 N N . PRO A 1 90 ? -8.665 6.183 0.748 1.00 92.62 90 PRO A N 1
ATOM 691 C CA . PRO A 1 90 ? -7.527 5.484 0.177 1.00 92.62 90 PRO A CA 1
ATOM 692 C C . PRO A 1 90 ? -7.250 5.995 -1.239 1.00 92.62 90 PRO A C 1
ATOM 694 O O . PRO A 1 90 ? -8.130 6.020 -2.098 1.00 92.62 90 PRO A O 1
ATOM 697 N N . GLY A 1 91 ? -6.009 6.393 -1.473 1.00 91.31 91 GLY A N 1
ATOM 698 C CA . GLY A 1 91 ? -5.440 6.774 -2.754 1.00 91.31 91 GLY A CA 1
ATOM 699 C C . GLY A 1 91 ? -4.257 5.879 -3.110 1.00 91.31 91 GLY A C 1
ATOM 700 O O . GLY A 1 91 ? -3.697 5.178 -2.263 1.00 91.31 91 GLY A O 1
ATOM 701 N N . GLY A 1 92 ? -3.914 5.871 -4.392 1.00 88.81 92 GLY A N 1
ATOM 702 C CA . GLY A 1 92 ? -2.798 5.113 -4.945 1.00 88.81 92 GLY A CA 1
ATOM 703 C C . GLY A 1 92 ? -3.040 4.767 -6.410 1.00 88.81 92 GLY A C 1
ATOM 704 O O . GLY A 1 92 ? -4.144 4.948 -6.933 1.00 88.81 92 GLY A O 1
ATOM 705 N N . ASP A 1 93 ? -2.011 4.252 -7.075 1.00 88.62 93 ASP A N 1
ATOM 706 C CA . ASP A 1 93 ? -2.130 3.743 -8.438 1.00 88.62 93 ASP A CA 1
ATOM 707 C C . ASP A 1 93 ? -2.209 2.210 -8.417 1.00 88.62 93 ASP A C 1
ATOM 709 O O . ASP A 1 93 ? -1.232 1.511 -8.159 1.00 88.62 93 ASP A O 1
ATOM 713 N N . PHE A 1 94 ? -3.400 1.672 -8.696 1.00 87.44 94 PHE A N 1
ATOM 714 C CA . PHE A 1 94 ? -3.670 0.226 -8.726 1.00 87.44 94 PHE A CA 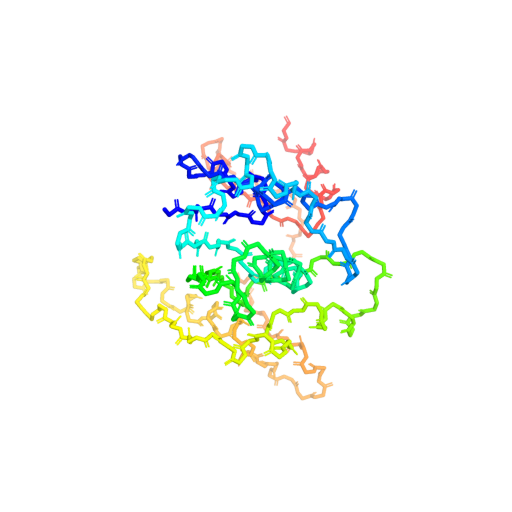1
ATOM 715 C C . PHE A 1 94 ? -3.089 -0.491 -9.953 1.00 87.44 94 PHE A C 1
ATOM 717 O O . PHE A 1 94 ? -3.315 -1.688 -10.113 1.00 87.44 94 PHE A O 1
ATOM 724 N N . ARG A 1 95 ? -2.369 0.230 -10.817 1.00 86.38 95 ARG A N 1
ATOM 725 C CA . ARG A 1 95 ? -1.576 -0.324 -11.924 1.00 86.38 95 ARG A CA 1
ATOM 726 C C . ARG A 1 95 ? -0.107 -0.531 -11.535 1.00 86.38 95 ARG A C 1
ATOM 728 O O . ARG A 1 95 ? 0.701 -0.904 -12.379 1.00 86.38 95 ARG A O 1
ATOM 735 N N . GLN A 1 96 ? 0.249 -0.227 -10.286 1.00 84.81 96 GLN A N 1
ATOM 736 C CA . GLN A 1 96 ? 1.550 -0.546 -9.701 1.00 84.81 96 GLN A CA 1
ATOM 737 C C . GLN A 1 96 ? 1.613 -2.020 -9.255 1.00 84.81 96 GLN A C 1
ATOM 739 O O . GLN A 1 96 ? 0.779 -2.847 -9.619 1.00 84.81 96 GLN A O 1
ATOM 744 N N . VAL A 1 97 ? 2.630 -2.345 -8.457 1.00 86.25 97 VAL A N 1
ATOM 745 C CA . VAL A 1 97 ? 2.881 -3.678 -7.912 1.00 86.25 97 VAL A CA 1
ATOM 746 C C . VAL A 1 97 ? 1.832 -4.103 -6.880 1.00 86.25 97 VAL A C 1
ATOM 748 O O . VAL A 1 97 ? 1.269 -3.283 -6.154 1.00 86.25 97 VAL A O 1
ATOM 751 N N . LEU A 1 98 ? 1.604 -5.415 -6.802 1.00 90.44 98 LEU A N 1
ATOM 752 C CA . LEU A 1 98 ? 0.759 -6.039 -5.784 1.00 90.44 98 LEU A CA 1
ATOM 753 C C . LEU A 1 98 ? 1.400 -5.931 -4.384 1.00 90.44 98 LEU A C 1
ATOM 755 O O . LEU A 1 98 ? 2.614 -5.719 -4.276 1.00 90.44 98 LEU A O 1
ATOM 759 N N . PRO A 1 99 ? 0.627 -6.127 -3.301 1.00 91.50 99 PRO A N 1
ATOM 760 C CA . PRO A 1 99 ? 1.182 -6.196 -1.957 1.00 91.50 99 PRO A CA 1
ATOM 761 C C . PRO A 1 99 ? 2.251 -7.283 -1.821 1.00 91.50 99 PRO A C 1
ATOM 763 O O . PRO A 1 99 ? 2.077 -8.417 -2.263 1.00 91.50 99 PRO A O 1
ATOM 766 N N . VAL A 1 100 ? 3.356 -6.956 -1.153 1.00 88.69 100 VAL A N 1
ATOM 767 C CA . VAL A 1 100 ? 4.431 -7.921 -0.894 1.00 88.69 100 VAL A CA 1
ATOM 768 C C . VAL A 1 100 ? 4.076 -8.749 0.339 1.00 88.69 100 VAL A C 1
ATOM 770 O O . VAL A 1 100 ? 4.220 -8.286 1.470 1.00 88.69 100 VAL A O 1
ATOM 773 N N . VAL A 1 101 ? 3.631 -9.987 0.121 1.00 89.00 101 VAL A N 1
ATOM 774 C CA . VAL A 1 101 ? 3.360 -10.962 1.188 1.00 89.00 101 VAL A CA 1
ATOM 775 C C . VAL A 1 101 ? 4.410 -12.080 1.105 1.00 89.00 101 VAL A C 1
ATOM 777 O O . VAL A 1 101 ? 4.424 -12.837 0.134 1.00 89.00 101 VAL A O 1
ATOM 780 N N . PRO A 1 102 ? 5.349 -12.185 2.064 1.00 86.62 102 PRO A N 1
ATOM 781 C CA . PRO A 1 102 ? 6.440 -13.149 1.966 1.00 86.62 102 PRO A CA 1
ATOM 782 C C . PRO A 1 102 ? 5.958 -14.596 2.095 1.00 86.62 102 PRO A C 1
ATOM 784 O O . PRO A 1 102 ? 5.170 -14.909 2.983 1.00 86.62 102 PRO A O 1
ATOM 787 N N . ARG A 1 103 ? 6.545 -15.496 1.295 1.00 88.38 103 ARG A N 1
ATOM 788 C CA . ARG A 1 103 ? 6.408 -16.962 1.437 1.00 88.38 103 ARG A CA 1
ATOM 789 C C . ARG A 1 103 ? 4.974 -17.493 1.281 1.00 88.38 103 ARG A C 1
ATOM 791 O O . ARG A 1 103 ? 4.653 -18.537 1.841 1.00 88.38 103 ARG A O 1
ATOM 798 N N . VAL A 1 104 ? 4.132 -16.805 0.513 1.00 88.94 104 VAL A N 1
ATOM 799 C CA . VAL A 1 104 ? 2.776 -17.269 0.180 1.00 88.94 104 VAL A CA 1
ATOM 800 C C . VAL A 1 104 ? 2.647 -17.533 -1.323 1.00 88.94 104 VAL A C 1
ATOM 802 O O . VAL A 1 104 ? 3.405 -16.959 -2.109 1.00 88.94 104 VAL A O 1
ATOM 805 N N . PRO A 1 105 ? 1.715 -18.402 -1.753 1.00 92.75 105 PRO A N 1
ATOM 806 C CA . PRO A 1 105 ? 1.458 -18.613 -3.173 1.00 92.75 105 PRO A CA 1
ATOM 807 C C . PRO A 1 105 ? 0.842 -17.361 -3.830 1.00 92.75 105 PRO A C 1
ATOM 809 O O . PRO A 1 105 ? 0.201 -16.563 -3.142 1.00 92.75 105 PRO A O 1
ATOM 812 N N . PRO A 1 106 ? 0.939 -17.213 -5.166 1.00 90.25 106 PRO A N 1
ATOM 813 C CA . PRO A 1 106 ? 0.377 -16.069 -5.891 1.00 90.25 106 PRO A CA 1
ATOM 814 C C . PRO A 1 106 ? -1.110 -15.806 -5.613 1.00 90.25 106 PRO A C 1
ATOM 816 O O . PRO A 1 106 ? -1.515 -14.656 -5.476 1.00 90.25 106 PRO A O 1
ATOM 819 N N . ALA A 1 107 ? -1.919 -16.860 -5.455 1.00 92.00 107 ALA A N 1
ATOM 820 C CA . ALA A 1 107 ? -3.337 -16.726 -5.112 1.00 92.00 107 ALA A CA 1
ATOM 821 C C . ALA A 1 107 ? -3.552 -15.970 -3.787 1.00 92.00 107 ALA A C 1
ATOM 823 O O . ALA A 1 107 ? -4.387 -15.074 -3.717 1.00 92.00 107 ALA A O 1
ATOM 824 N N . ALA A 1 108 ? -2.730 -16.245 -2.772 1.00 91.62 108 ALA A N 1
ATOM 825 C CA . ALA A 1 108 ? -2.808 -15.554 -1.488 1.00 91.62 108 ALA A CA 1
ATOM 826 C C . ALA A 1 108 ? -2.354 -14.084 -1.582 1.00 91.62 108 ALA A C 1
ATOM 828 O O . ALA A 1 108 ? -2.870 -13.230 -0.865 1.00 91.62 108 ALA A O 1
ATOM 829 N N . VAL A 1 109 ? -1.429 -13.757 -2.495 1.00 92.06 109 VAL A N 1
ATOM 830 C CA . VAL A 1 109 ? -1.076 -12.356 -2.795 1.00 92.06 109 VAL A CA 1
ATOM 831 C C . VAL A 1 109 ? -2.275 -11.619 -3.397 1.00 92.06 109 VAL A C 1
ATOM 833 O O . VAL A 1 109 ? -2.564 -10.485 -3.010 1.00 92.06 109 VAL A O 1
ATOM 836 N N . LEU A 1 110 ? -3.009 -12.266 -4.307 1.00 91.88 110 LEU A N 1
ATOM 837 C CA . LEU A 1 110 ? -4.231 -11.702 -4.881 1.00 91.88 110 LEU A CA 1
ATOM 838 C C . LEU A 1 110 ? -5.313 -11.503 -3.816 1.00 91.88 110 LEU A C 1
ATOM 840 O O . LEU A 1 110 ? -5.945 -10.452 -3.793 1.00 91.88 110 LEU A O 1
ATOM 844 N N . ASP A 1 111 ? -5.492 -12.451 -2.900 1.00 93.00 111 ASP A N 1
ATOM 845 C CA . ASP A 1 111 ? -6.467 -12.325 -1.808 1.00 93.00 111 ASP A CA 1
ATOM 846 C C . ASP A 1 111 ? -6.093 -11.220 -0.804 1.00 93.00 111 ASP A C 1
ATOM 848 O O . ASP A 1 111 ? -6.966 -10.597 -0.192 1.00 93.00 111 ASP A O 1
ATOM 852 N N . ALA A 1 112 ? -4.802 -10.895 -0.693 1.00 93.62 112 ALA A N 1
ATOM 853 C CA . ALA A 1 112 ? -4.328 -9.744 0.065 1.00 93.62 112 ALA A CA 1
ATOM 854 C C . ALA A 1 112 ? -4.582 -8.398 -0.641 1.00 93.62 112 ALA A C 1
ATOM 856 O O . ALA A 1 112 ? -4.431 -7.349 -0.012 1.00 93.62 112 ALA A O 1
ATOM 857 N N . CYS A 1 113 ? -4.977 -8.380 -1.917 1.00 94.50 113 CYS A N 1
ATOM 858 C CA . CYS A 1 113 ? -5.242 -7.142 -2.647 1.00 94.50 113 CYS A CA 1
ATOM 859 C C . CYS A 1 113 ? -6.576 -6.516 -2.237 1.00 94.50 113 CYS A C 1
ATOM 861 O O . CYS A 1 113 ? -7.615 -7.176 -2.198 1.00 94.50 113 CYS A O 1
ATOM 863 N N . LEU A 1 114 ? -6.587 -5.193 -2.048 1.00 93.69 114 LEU A N 1
ATOM 864 C CA . LEU A 1 114 ? -7.808 -4.468 -1.694 1.00 93.69 114 LEU A CA 1
ATOM 865 C C . LEU A 1 114 ? -8.942 -4.689 -2.713 1.00 93.69 114 LEU A C 1
ATOM 867 O O . LEU A 1 114 ? -10.063 -4.959 -2.300 1.00 93.69 114 LEU A O 1
ATOM 871 N N . LYS A 1 115 ? -8.646 -4.671 -4.022 1.00 92.31 115 LYS A N 1
ATOM 872 C CA . LYS A 1 115 ? -9.635 -4.884 -5.102 1.00 92.31 115 LYS A CA 1
ATOM 873 C C . LYS A 1 115 ? -10.305 -6.265 -5.098 1.00 92.31 115 LYS A C 1
ATOM 875 O O . LYS A 1 115 ? -11.315 -6.442 -5.768 1.00 92.31 115 LYS A O 1
ATOM 880 N N . ARG A 1 116 ? -9.723 -7.252 -4.413 1.00 93.44 116 ARG A N 1
ATOM 881 C CA . ARG A 1 116 ? -10.255 -8.621 -4.301 1.00 93.44 116 ARG A CA 1
ATOM 882 C C . ARG A 1 116 ? -11.068 -8.835 -3.026 1.00 93.44 116 ARG A C 1
ATOM 884 O O . ARG A 1 116 ? -11.750 -9.843 -2.894 1.00 93.44 116 ARG A O 1
ATOM 891 N N . SER A 1 117 ? -10.997 -7.892 -2.093 1.00 93.62 117 SER A N 1
ATOM 892 C CA . SER A 1 117 ? -11.696 -7.946 -0.816 1.00 93.62 117 SER A CA 1
ATOM 893 C C . SER A 1 117 ? -13.090 -7.344 -0.923 1.00 93.62 117 SER A C 1
ATOM 895 O O . SER A 1 117 ? -13.278 -6.325 -1.583 1.00 93.62 117 SER A O 1
ATOM 897 N N . SER A 1 118 ? -14.034 -7.872 -0.142 1.00 93.94 118 SER A N 1
ATOM 898 C CA . SER A 1 118 ? -15.358 -7.263 0.056 1.00 93.94 118 SER A CA 1
ATOM 899 C C . SER A 1 118 ? -15.300 -5.850 0.647 1.00 93.94 118 SER A C 1
ATOM 901 O O . SER A 1 118 ? -16.276 -5.108 0.592 1.00 93.94 118 SER A O 1
ATOM 903 N N . MET A 1 119 ? -14.153 -5.433 1.205 1.00 92.19 119 MET A N 1
ATOM 904 C CA . MET A 1 119 ? -13.963 -4.039 1.611 1.00 92.19 119 MET A CA 1
ATOM 905 C C . MET A 1 119 ? -14.030 -3.067 0.431 1.00 92.19 119 MET A C 1
ATOM 907 O O . MET A 1 119 ? -14.418 -1.921 0.644 1.00 92.19 119 MET A O 1
ATOM 911 N N . TRP A 1 120 ? -13.662 -3.504 -0.778 1.00 94.62 120 TRP A N 1
ATOM 912 C CA . TRP A 1 120 ? -13.652 -2.669 -1.979 1.00 94.62 120 TRP A CA 1
ATOM 913 C C . TRP A 1 120 ? -15.023 -2.065 -2.281 1.00 94.62 120 TRP A C 1
ATOM 915 O O . TRP A 1 120 ? -15.115 -0.882 -2.601 1.00 94.62 120 TRP A O 1
ATOM 925 N N . ASP A 1 121 ? -16.083 -2.847 -2.074 1.00 94.06 121 ASP A N 1
ATOM 926 C CA . ASP A 1 121 ? -17.463 -2.454 -2.368 1.00 94.06 121 ASP A CA 1
ATOM 927 C C . ASP A 1 121 ? -17.975 -1.329 -1.453 1.00 94.06 121 ASP A C 1
ATOM 929 O O . ASP A 1 121 ? -18.954 -0.657 -1.770 1.00 94.06 121 ASP A O 1
ATOM 933 N N . ASN A 1 122 ? -17.290 -1.074 -0.332 1.00 93.75 122 ASN A N 1
ATOM 934 C CA . ASN A 1 122 ? -17.631 0.012 0.589 1.00 93.75 122 ASN A CA 1
ATOM 935 C C . ASN A 1 122 ? -17.065 1.373 0.156 1.00 93.75 122 ASN A C 1
ATOM 937 O O . ASN A 1 122 ? -17.376 2.388 0.783 1.00 93.75 122 ASN A O 1
ATOM 941 N N . PHE A 1 123 ? -16.210 1.415 -0.869 1.00 94.56 123 PHE A N 1
ATOM 942 C CA . PHE A 1 123 ? -15.572 2.644 -1.326 1.00 94.56 123 PHE A CA 1
ATOM 943 C C . PHE A 1 123 ? -16.234 3.194 -2.586 1.00 94.56 123 PHE A C 1
ATOM 945 O O . PHE A 1 123 ? -16.475 2.485 -3.562 1.00 94.56 123 PHE A O 1
ATOM 952 N N . HIS A 1 124 ? -16.447 4.510 -2.598 1.00 95.06 124 HIS A N 1
ATOM 953 C CA . HI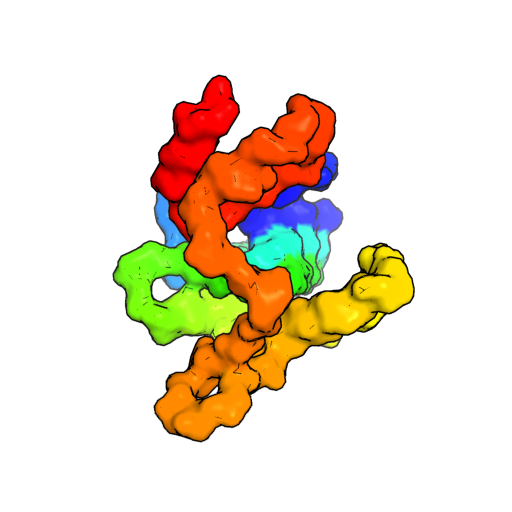S A 1 124 ? -16.760 5.217 -3.831 1.00 95.06 124 HIS A CA 1
ATOM 954 C C . HIS A 1 124 ? -15.483 5.394 -4.660 1.00 95.06 124 HIS A C 1
ATOM 956 O O . HIS A 1 124 ? -14.504 5.975 -4.190 1.00 95.06 124 HIS A O 1
ATOM 962 N N . GLN A 1 125 ? -15.494 4.889 -5.891 1.00 93.12 125 GLN A N 1
ATOM 963 C CA . GLN A 1 125 ? -14.328 4.908 -6.768 1.00 93.12 125 GLN A CA 1
ATOM 964 C C . GLN A 1 125 ? -14.290 6.205 -7.575 1.00 93.12 125 GLN A C 1
ATOM 966 O O . GLN A 1 125 ? -15.212 6.515 -8.326 1.00 93.12 125 GLN A O 1
ATOM 971 N N . MET A 1 126 ? -13.190 6.943 -7.444 1.00 92.06 126 MET A N 1
ATOM 972 C CA . MET A 1 126 ? -12.918 8.144 -8.226 1.00 92.06 126 MET A CA 1
ATOM 973 C C . MET A 1 126 ? -11.598 7.963 -8.966 1.00 92.06 126 MET A C 1
ATOM 975 O O . MET A 1 126 ? -10.593 7.581 -8.369 1.00 92.06 126 MET A O 1
ATOM 979 N N . GLN A 1 127 ? -11.593 8.257 -10.264 1.00 88.69 127 GLN A N 1
ATOM 980 C CA . GLN A 1 127 ? -10.402 8.155 -11.097 1.00 88.69 127 GLN A CA 1
ATOM 981 C C . GLN A 1 127 ? -9.971 9.541 -11.568 1.00 88.69 127 GLN A C 1
ATOM 983 O O . GLN A 1 127 ? -10.753 10.285 -12.158 1.00 88.69 127 GLN A O 1
ATOM 988 N N . LEU A 1 128 ? -8.700 9.874 -11.349 1.00 86.31 128 LEU A N 1
ATOM 989 C CA . LEU A 1 128 ? -8.091 11.049 -11.961 1.00 86.31 128 LEU A CA 1
ATOM 990 C C . LEU A 1 128 ? -7.816 10.747 -13.440 1.00 86.31 128 LEU A C 1
ATOM 992 O O . LEU A 1 128 ? -6.962 9.924 -13.765 1.00 86.31 128 LEU A O 1
ATOM 996 N N . THR A 1 129 ? -8.559 11.395 -14.337 1.00 78.50 129 THR A N 1
ATOM 997 C CA . THR A 1 129 ? -8.454 11.184 -15.792 1.00 78.50 129 THR A CA 1
ATOM 998 C C . THR A 1 129 ? -7.546 12.197 -16.487 1.00 78.50 129 THR A C 1
ATOM 1000 O O . THR A 1 129 ? -7.011 11.920 -17.562 1.00 78.50 129 THR A O 1
ATOM 1003 N N . SER A 1 130 ? -7.309 13.360 -15.873 1.00 75.38 130 SER A N 1
ATOM 1004 C CA . SER A 1 130 ? -6.389 14.368 -16.399 1.00 75.38 130 SER A CA 1
ATOM 1005 C C . SER A 1 130 ? -4.935 13.960 -16.156 1.00 75.38 130 SER A C 1
ATOM 1007 O O . SER A 1 130 ? -4.503 13.822 -15.009 1.00 75.38 130 SER A O 1
ATOM 1009 N N . LYS A 1 131 ? -4.150 13.820 -17.229 1.00 66.44 131 LYS A N 1
ATOM 1010 C CA . LYS A 1 131 ? -2.702 13.595 -17.128 1.00 66.44 131 LYS A CA 1
ATOM 1011 C C . LYS A 1 131 ? -2.037 14.835 -16.518 1.00 66.44 131 LYS A C 1
ATOM 1013 O O . LYS A 1 131 ? -1.991 15.883 -17.151 1.00 66.44 131 LYS A O 1
ATOM 1018 N N . LEU A 1 132 ? -1.505 14.710 -15.302 1.00 58.38 132 LEU A N 1
ATOM 1019 C CA . LEU A 1 132 ? -0.759 15.789 -14.638 1.00 58.38 132 LEU A CA 1
ATOM 1020 C C . LEU A 1 132 ? 0.637 16.005 -15.248 1.00 58.38 132 LEU A C 1
ATOM 1022 O O . LEU A 1 132 ? 1.161 17.115 -15.214 1.00 58.38 132 LEU A O 1
ATOM 1026 N N . ARG A 1 133 ? 1.237 14.970 -15.855 1.00 58.16 133 ARG A N 1
ATOM 1027 C CA . ARG A 1 133 ? 2.454 15.133 -16.662 1.00 58.16 133 ARG A CA 1
ATOM 1028 C C . ARG A 1 133 ? 2.069 15.719 -18.017 1.00 58.16 133 ARG A C 1
ATOM 1030 O O . ARG A 1 133 ? 1.413 15.038 -18.808 1.00 58.16 133 ARG A O 1
ATOM 1037 N N . ARG A 1 134 ? 2.503 16.958 -18.284 1.00 54.22 134 ARG A N 1
ATOM 1038 C CA . ARG A 1 134 ? 2.552 17.525 -19.639 1.00 54.22 134 ARG A CA 1
ATOM 1039 C C . ARG A 1 134 ? 3.345 16.559 -20.506 1.00 54.22 134 ARG A C 1
ATOM 1041 O O . ARG A 1 134 ? 4.561 16.497 -20.416 1.00 54.22 134 ARG A O 1
ATOM 1048 N N . THR A 1 135 ? 2.626 15.754 -21.270 1.00 60.25 135 THR A N 1
ATOM 1049 C CA . THR A 1 135 ? 3.222 14.843 -22.234 1.00 60.25 135 THR A CA 1
ATOM 1050 C C . THR A 1 135 ? 3.575 15.710 -23.430 1.00 60.25 135 THR A C 1
ATOM 1052 O O . THR A 1 135 ? 2.676 16.312 -24.027 1.00 60.25 135 THR A O 1
ATOM 1055 N N . ASN A 1 136 ? 4.861 15.827 -23.755 1.00 71.00 136 ASN A N 1
ATOM 1056 C CA . ASN A 1 136 ? 5.260 16.470 -25.005 1.00 71.00 136 ASN A CA 1
ATOM 1057 C C . ASN A 1 136 ? 4.593 15.731 -26.177 1.00 71.00 136 ASN A C 1
ATOM 1059 O O . ASN A 1 136 ? 4.247 14.554 -26.047 1.00 71.00 136 ASN A O 1
ATOM 1063 N N . ALA A 1 137 ? 4.407 16.388 -27.326 1.00 72.38 137 ALA A N 1
ATOM 1064 C CA . ALA A 1 137 ? 3.791 15.747 -28.497 1.00 72.38 137 ALA A CA 1
ATOM 1065 C C . ALA A 1 137 ? 4.468 14.400 -28.840 1.00 72.38 137 ALA A C 1
ATOM 1067 O O . ALA A 1 137 ? 3.787 13.425 -29.144 1.00 72.38 137 ALA A O 1
ATOM 1068 N N . ASN A 1 138 ? 5.787 14.324 -28.642 1.00 74.69 138 ASN A N 1
ATOM 1069 C CA . ASN A 1 138 ? 6.615 13.147 -28.915 1.00 74.69 138 ASN A CA 1
ATOM 1070 C C . ASN A 1 138 ? 6.490 12.020 -27.865 1.00 74.69 138 ASN A C 1
ATOM 1072 O O . ASN A 1 138 ? 6.947 10.908 -28.098 1.00 74.69 138 ASN A O 1
ATOM 1076 N N . GLU A 1 139 ? 5.876 12.274 -26.707 1.00 79.00 139 GLU A N 1
ATOM 1077 C CA . GLU A 1 139 ? 5.766 11.318 -25.592 1.00 79.00 139 GLU A CA 1
ATOM 1078 C C . GLU A 1 139 ? 4.355 10.718 -25.462 1.00 79.00 139 GLU A C 1
ATOM 1080 O O . GLU A 1 139 ? 4.111 9.839 -24.628 1.00 79.00 139 GLU A O 1
ATOM 1085 N N . GLN A 1 140 ? 3.396 11.182 -26.270 1.00 81.06 140 GLN A N 1
ATOM 1086 C CA . GLN A 1 140 ? 2.002 10.740 -26.186 1.00 81.06 140 GLN A CA 1
ATOM 1087 C C . GLN A 1 140 ? 1.850 9.243 -26.459 1.00 81.06 140 GLN A C 1
ATOM 1089 O O . GLN A 1 140 ? 1.096 8.569 -25.752 1.00 81.06 140 GLN A O 1
ATOM 1094 N N . ASP A 1 141 ? 2.591 8.718 -27.435 1.00 83.38 141 ASP A N 1
ATOM 1095 C CA . ASP A 1 141 ? 2.537 7.305 -27.806 1.00 83.38 141 ASP A CA 1
ATOM 1096 C C . ASP A 1 141 ? 3.129 6.400 -26.732 1.00 83.38 141 ASP A C 1
ATOM 1098 O O . ASP A 1 141 ? 2.576 5.335 -26.454 1.00 83.38 141 ASP A O 1
ATOM 1102 N N . PHE A 1 142 ? 4.212 6.834 -26.084 1.00 81.94 142 PHE A N 1
ATOM 1103 C CA . PHE A 1 142 ? 4.786 6.116 -24.950 1.00 81.94 142 PHE A CA 1
ATOM 1104 C C . PHE A 1 142 ? 3.862 6.176 -23.729 1.00 81.94 142 PHE A C 1
ATOM 1106 O O . PHE A 1 142 ? 3.605 5.162 -23.088 1.00 81.94 142 PHE A O 1
ATOM 1113 N N . SER A 1 143 ? 3.258 7.334 -23.447 1.00 83.31 143 SER A N 1
ATOM 1114 C CA . SER A 1 143 ? 2.256 7.454 -22.385 1.00 83.31 143 SER A CA 1
ATOM 1115 C C . SER A 1 143 ? 1.037 6.561 -22.632 1.00 83.31 143 SER A C 1
ATOM 1117 O O . SER A 1 143 ? 0.532 5.958 -21.687 1.00 83.31 143 SER A O 1
ATOM 1119 N N . ARG A 1 144 ? 0.556 6.456 -23.878 1.00 84.25 144 ARG A N 1
ATOM 1120 C CA . ARG A 1 144 ? -0.549 5.556 -24.239 1.00 84.25 144 ARG A CA 1
ATOM 1121 C C . ARG A 1 144 ? -0.150 4.093 -24.041 1.00 84.25 144 ARG A C 1
ATOM 1123 O O . ARG A 1 144 ? -0.921 3.352 -23.441 1.00 84.25 144 ARG A O 1
ATOM 1130 N N . LEU A 1 145 ? 1.064 3.722 -24.453 1.00 83.94 145 LEU A N 1
ATOM 1131 C CA . LEU A 1 145 ? 1.620 2.388 -24.229 1.00 83.94 145 LEU A CA 1
ATOM 1132 C C . LEU A 1 145 ? 1.663 2.035 -22.735 1.00 83.94 145 LEU A C 1
ATOM 1134 O O . LEU A 1 145 ? 1.153 0.990 -22.351 1.00 83.94 145 LEU A O 1
ATOM 1138 N N . LEU A 1 146 ? 2.206 2.914 -21.885 1.00 84.88 146 LEU A N 1
ATOM 1139 C CA . LEU A 1 146 ? 2.273 2.688 -20.435 1.00 84.88 146 LEU A CA 1
ATOM 1140 C C . LEU A 1 146 ? 0.885 2.521 -19.804 1.00 84.88 146 LEU A C 1
ATOM 1142 O O . LEU A 1 146 ? 0.706 1.705 -18.903 1.00 84.88 146 LEU A O 1
ATOM 1146 N N . LEU A 1 147 ? -0.107 3.279 -20.279 1.00 85.81 147 LEU A N 1
ATOM 1147 C CA . LEU A 1 147 ? -1.485 3.142 -19.810 1.00 85.81 147 LEU A CA 1
ATOM 1148 C C . LEU A 1 147 ? -2.094 1.798 -20.214 1.00 85.81 147 LEU A C 1
ATOM 1150 O O . LEU A 1 147 ? -2.771 1.185 -19.392 1.00 85.81 147 LEU A O 1
ATOM 1154 N N . GLN A 1 148 ? -1.858 1.339 -21.444 1.00 85.62 148 GLN A N 1
ATOM 1155 C CA . GLN A 1 148 ? -2.312 0.025 -21.906 1.00 85.62 148 GLN A CA 1
ATOM 1156 C C . GLN A 1 148 ? -1.625 -1.099 -21.130 1.00 85.62 148 GLN A C 1
ATOM 1158 O O . GLN A 1 148 ? -2.311 -2.006 -20.669 1.00 85.62 148 GLN A O 1
ATOM 1163 N N . LEU A 1 149 ? -0.309 -0.986 -20.916 1.00 85.25 149 LEU A N 1
ATOM 1164 C CA . LEU A 1 149 ? 0.482 -1.933 -20.132 1.00 85.25 149 LEU A CA 1
ATOM 1165 C C . LEU A 1 149 ? -0.065 -2.062 -18.711 1.00 85.25 149 LEU A C 1
ATOM 1167 O O . LEU A 1 149 ? -0.465 -3.143 -18.297 1.00 85.25 149 LEU A O 1
ATOM 1171 N N . GLY A 1 150 ? -0.150 -0.946 -17.983 1.00 83.75 150 GLY A N 1
ATOM 1172 C CA . GLY A 1 150 ? -0.619 -0.950 -16.597 1.00 83.75 150 GLY A CA 1
ATOM 1173 C C . GLY A 1 150 ? -2.085 -1.367 -16.443 1.00 83.75 150 GLY A C 1
ATOM 1174 O O . GLY A 1 150 ? -2.495 -1.773 -15.362 1.00 83.75 150 GLY A O 1
ATOM 1175 N N . SER A 1 151 ? -2.884 -1.274 -17.509 1.00 84.62 151 SER A N 1
ATOM 1176 C CA . SER A 1 151 ? -4.287 -1.707 -17.502 1.00 84.62 151 SER A CA 1
ATOM 1177 C C . SER A 1 151 ? -4.478 -3.155 -17.969 1.00 84.62 151 SER A C 1
ATOM 1179 O O . SER A 1 151 ? -5.610 -3.628 -17.962 1.00 84.62 151 SER A O 1
ATOM 1181 N N . GLY A 1 152 ? -3.409 -3.849 -18.382 1.00 83.19 152 GLY A N 1
ATOM 1182 C CA . GLY A 1 152 ? -3.483 -5.219 -18.899 1.00 83.19 152 GLY A CA 1
ATOM 1183 C C . GLY A 1 152 ? -4.120 -5.333 -20.289 1.00 83.19 152 GLY A C 1
ATOM 1184 O O . GLY A 1 152 ? -4.659 -6.377 -20.626 1.00 83.19 152 GLY A O 1
ATOM 1185 N N . PHE A 1 153 ? -4.099 -4.264 -21.093 1.00 82.50 153 PHE A N 1
ATOM 1186 C CA . PHE A 1 153 ? -4.667 -4.262 -22.452 1.00 82.50 153 PHE A CA 1
ATOM 1187 C C . PHE A 1 153 ? -3.650 -4.586 -23.550 1.00 82.50 153 PHE A C 1
ATOM 1189 O O . PHE A 1 153 ? -4.021 -4.644 -24.720 1.00 82.50 153 PHE A O 1
ATOM 1196 N N . LEU A 1 154 ? -2.369 -4.735 -23.206 1.00 80.12 154 LEU A N 1
ATOM 1197 C CA . LEU A 1 154 ? -1.371 -5.213 -24.158 1.00 80.12 154 LEU A CA 1
ATOM 1198 C C . LEU A 1 154 ? -1.452 -6.736 -24.221 1.00 80.12 154 LEU A C 1
ATOM 1200 O O . LEU A 1 154 ? -1.363 -7.394 -23.193 1.00 80.12 154 LEU A O 1
ATOM 1204 N N . GLN A 1 155 ? -1.617 -7.262 -25.428 1.00 70.25 155 GLN A N 1
ATOM 1205 C CA . GLN A 1 155 ? -1.581 -8.690 -25.724 1.00 70.25 155 GLN A CA 1
ATOM 1206 C C . GLN A 1 155 ? -0.400 -8.964 -26.648 1.00 70.25 155 GLN A C 1
ATOM 1208 O O . GLN A 1 155 ? 0.043 -8.062 -27.369 1.00 70.25 155 GLN A O 1
ATOM 1213 N N . SER A 1 156 ? 0.109 -10.193 -26.629 1.00 73.56 156 SER A N 1
ATOM 1214 C CA . SER A 1 156 ? 1.072 -10.609 -27.641 1.00 73.56 156 SER A CA 1
ATOM 1215 C C . SER A 1 156 ? 0.399 -10.756 -29.006 1.00 73.56 156 SER A C 1
ATOM 1217 O O . SER A 1 156 ? -0.736 -11.217 -29.111 1.00 73.56 156 SER A O 1
ATOM 1219 N N . SER A 1 157 ? 1.113 -10.365 -30.057 1.00 69.31 157 SER A N 1
ATOM 1220 C CA . SER A 1 157 ? 0.730 -10.592 -31.452 1.00 69.31 157 SER A CA 1
ATOM 1221 C C . SER A 1 157 ? 0.925 -12.042 -31.911 1.00 69.31 157 SER A C 1
ATOM 1223 O O . SER A 1 157 ? 0.541 -12.376 -33.031 1.00 69.31 157 SER A O 1
ATOM 1225 N N . LEU A 1 158 ? 1.518 -12.899 -31.072 1.00 72.44 158 LEU A N 1
ATOM 1226 C CA . LEU A 1 158 ? 1.755 -14.310 -31.361 1.00 72.44 158 LEU A CA 1
ATOM 1227 C C . LEU A 1 158 ? 0.680 -15.198 -30.722 1.00 72.44 158 LEU A C 1
ATOM 1229 O O . LEU A 1 158 ? 0.488 -15.196 -29.505 1.00 72.44 158 LEU A O 1
ATOM 1233 N N . ASP A 1 159 ? 0.038 -16.021 -31.551 1.00 67.06 159 ASP A N 1
ATOM 1234 C CA . ASP A 1 159 ? -0.923 -17.026 -31.099 1.00 67.06 159 ASP A CA 1
ATOM 1235 C C . ASP A 1 159 ? -0.223 -18.129 -30.274 1.00 67.06 159 ASP A C 1
ATOM 1237 O O . ASP A 1 159 ? 0.852 -18.609 -30.643 1.00 67.06 159 ASP A O 1
ATOM 1241 N N . ASN A 1 160 ? -0.878 -18.600 -29.203 1.00 70.69 160 ASN A N 1
ATOM 1242 C CA . ASN A 1 160 ? -0.434 -19.665 -28.277 1.00 70.69 160 ASN A CA 1
ATOM 1243 C C . ASN A 1 160 ? 0.594 -19.281 -27.193 1.00 70.69 160 ASN A C 1
ATOM 1245 O O . ASN A 1 160 ? 1.216 -20.171 -26.607 1.00 70.69 160 ASN A O 1
ATOM 1249 N N . LEU A 1 161 ? 0.768 -17.996 -26.883 1.00 74.75 161 LEU A N 1
ATOM 1250 C CA . LEU A 1 161 ? 1.499 -17.579 -25.680 1.00 74.75 161 LEU A CA 1
ATOM 1251 C C . LEU A 1 161 ? 0.576 -17.492 -24.459 1.00 74.75 161 LEU A C 1
ATOM 1253 O O . LEU A 1 161 ? -0.649 -17.451 -24.582 1.00 74.75 161 LEU A O 1
ATOM 1257 N N . ALA A 1 162 ? 1.177 -17.510 -23.268 1.00 74.94 162 ALA A N 1
ATOM 1258 C CA . ALA A 1 162 ? 0.438 -17.346 -22.025 1.00 74.94 162 ALA A CA 1
ATOM 1259 C C . ALA A 1 162 ? -0.228 -15.959 -21.975 1.00 74.94 162 ALA A C 1
ATOM 1261 O O . ALA A 1 162 ? 0.307 -14.982 -22.500 1.00 74.94 162 ALA A O 1
ATOM 1262 N N . GLU A 1 163 ? -1.400 -15.876 -21.343 1.00 72.06 163 GLU A N 1
ATOM 1263 C CA . GLU A 1 163 ? -2.237 -14.664 -21.298 1.00 72.06 163 GLU A CA 1
ATOM 1264 C C . GLU A 1 163 ? -1.542 -13.468 -20.612 1.00 72.06 163 GLU A C 1
ATOM 1266 O O . GLU A 1 163 ? -1.924 -12.318 -20.810 1.00 72.06 163 GLU A O 1
ATOM 1271 N N . ASP A 1 164 ? -0.485 -13.726 -19.840 1.00 73.94 164 ASP A N 1
ATOM 1272 C CA . ASP A 1 164 ? 0.372 -12.743 -19.174 1.00 73.94 164 ASP A CA 1
ATOM 1273 C C . ASP A 1 164 ? 1.582 -12.290 -20.017 1.00 73.94 164 ASP A C 1
ATOM 1275 O O . ASP A 1 164 ? 2.433 -11.539 -19.531 1.00 73.94 164 ASP A O 1
ATOM 1279 N N . THR A 1 165 ? 1.670 -12.712 -21.282 1.00 80.06 165 THR A N 1
ATOM 1280 C CA . THR A 1 165 ? 2.763 -12.338 -22.188 1.00 80.06 165 THR A CA 1
ATOM 1281 C C . THR A 1 165 ? 2.425 -11.088 -23.001 1.00 80.06 165 THR A C 1
ATOM 1283 O O . THR A 1 165 ? 1.349 -10.970 -23.587 1.00 80.06 165 THR A O 1
ATOM 1286 N N . ILE A 1 166 ? 3.381 -10.159 -23.080 1.00 82.69 166 ILE A N 1
ATOM 1287 C CA . ILE A 1 166 ? 3.250 -8.893 -23.812 1.00 82.69 166 ILE A CA 1
ATOM 1288 C C . ILE A 1 166 ? 4.366 -8.723 -24.841 1.00 82.69 166 ILE A C 1
ATOM 1290 O O . ILE A 1 166 ? 5.501 -9.150 -24.624 1.00 82.69 166 ILE A O 1
ATOM 1294 N N . ASP A 1 167 ? 4.067 -8.001 -25.918 1.00 80.69 167 ASP A N 1
ATOM 1295 C CA . ASP A 1 167 ? 5.083 -7.603 -26.888 1.00 80.69 167 ASP A CA 1
ATOM 1296 C C . ASP A 1 167 ? 5.811 -6.337 -26.420 1.00 80.69 167 ASP A C 1
ATOM 1298 O O . ASP A 1 167 ? 5.226 -5.256 -26.278 1.00 80.69 167 ASP A O 1
ATOM 1302 N N . ILE A 1 168 ? 7.123 -6.454 -26.213 1.00 79.06 168 ILE A N 1
ATOM 1303 C CA . ILE A 1 168 ? 7.996 -5.307 -25.956 1.00 79.06 168 ILE A CA 1
ATOM 1304 C C . ILE A 1 168 ? 8.389 -4.695 -27.303 1.00 79.06 168 ILE A C 1
ATOM 1306 O O . ILE A 1 168 ? 8.838 -5.389 -28.215 1.00 79.06 168 ILE A O 1
ATOM 1310 N N . ARG A 1 169 ? 8.244 -3.372 -27.446 1.00 75.69 169 ARG A N 1
ATOM 1311 C CA . ARG A 1 169 ? 8.674 -2.668 -28.664 1.00 75.69 169 ARG A CA 1
ATOM 1312 C C . ARG A 1 169 ? 10.171 -2.882 -28.877 1.00 75.69 169 ARG A C 1
ATOM 1314 O O . ARG A 1 169 ? 10.941 -2.660 -27.951 1.00 75.69 169 ARG A O 1
ATOM 1321 N N . GLY A 1 170 ? 10.591 -3.190 -30.106 1.00 73.69 170 GLY A N 1
ATOM 1322 C CA . GLY A 1 170 ? 12.011 -3.391 -30.431 1.00 73.69 170 GLY A CA 1
ATOM 1323 C C . GLY A 1 170 ? 12.917 -2.218 -30.029 1.00 73.69 170 GLY A C 1
ATOM 1324 O O . GLY A 1 170 ? 14.037 -2.438 -29.594 1.00 73.69 170 GLY A O 1
ATOM 1325 N N . ALA A 1 171 ? 12.405 -0.981 -30.056 1.00 72.00 171 ALA A N 1
ATOM 1326 C CA . ALA A 1 171 ? 13.124 0.208 -29.578 1.00 72.00 171 ALA A CA 1
ATOM 1327 C C . ALA A 1 171 ? 13.425 0.212 -28.062 1.00 72.00 171 ALA A C 1
ATOM 1329 O O . ALA A 1 171 ? 14.232 1.012 -27.602 1.00 72.00 171 ALA A O 1
ATOM 1330 N N . CYS A 1 172 ? 12.757 -0.640 -27.282 1.00 71.38 172 CYS A N 1
ATOM 1331 C CA . CYS A 1 172 ? 12.975 -0.819 -25.846 1.00 71.38 172 CYS A CA 1
ATOM 1332 C C . CYS A 1 172 ? 13.866 -2.031 -25.532 1.00 71.38 172 CYS A C 1
ATOM 1334 O O . CYS A 1 172 ? 14.142 -2.284 -24.361 1.00 71.38 172 CYS A O 1
ATOM 1336 N N . ILE A 1 173 ? 14.282 -2.795 -26.546 1.00 75.00 173 ILE A N 1
ATOM 1337 C CA . ILE A 1 173 ? 15.132 -3.972 -26.385 1.00 75.00 173 ILE A CA 1
ATOM 1338 C C . ILE A 1 173 ? 16.569 -3.555 -26.678 1.00 75.00 173 ILE A C 1
ATOM 1340 O O . ILE A 1 173 ? 16.888 -3.115 -27.781 1.00 75.00 173 ILE A O 1
ATOM 1344 N N . CYS A 1 174 ? 17.440 -3.713 -25.687 1.00 68.94 174 CYS A N 1
ATOM 1345 C CA . CYS A 1 174 ? 18.875 -3.588 -25.880 1.00 68.94 174 CYS A CA 1
ATOM 1346 C C . CYS A 1 174 ? 19.464 -4.996 -25.991 1.00 68.94 174 CYS A C 1
ATOM 1348 O O . CYS A 1 174 ? 19.415 -5.760 -25.030 1.00 68.94 174 CYS A O 1
ATOM 1350 N N . ASN A 1 175 ? 19.984 -5.351 -27.169 1.00 68.50 175 ASN A N 1
ATOM 1351 C CA . ASN A 1 175 ? 20.570 -6.677 -27.410 1.00 68.50 175 ASN A CA 1
ATOM 1352 C C . ASN A 1 175 ? 21.956 -6.836 -26.769 1.00 68.50 175 ASN A C 1
ATOM 1354 O O . ASN A 1 175 ? 22.404 -7.960 -26.553 1.00 68.50 175 ASN A O 1
ATOM 1358 N N . ASN A 1 176 ? 22.609 -5.720 -26.445 1.00 63.84 176 ASN A N 1
ATOM 1359 C CA . ASN A 1 176 ? 23.882 -5.710 -25.748 1.00 63.84 176 ASN A CA 1
ATOM 1360 C C . ASN A 1 176 ? 23.624 -5.210 -24.323 1.00 63.84 176 ASN A C 1
ATOM 1362 O O . ASN A 1 176 ? 23.199 -4.072 -24.130 1.00 63.84 176 ASN A O 1
ATOM 1366 N N . SER A 1 177 ? 23.802 -6.072 -23.322 1.00 60.06 177 SER A N 1
ATOM 1367 C CA . SER A 1 177 ? 23.570 -5.737 -21.912 1.00 60.06 177 SER A CA 1
ATOM 1368 C C . SER A 1 177 ? 24.888 -5.522 -21.163 1.00 60.06 177 SER A C 1
ATOM 1370 O O . SER A 1 177 ? 25.095 -6.104 -20.099 1.00 60.06 177 SER A O 1
ATOM 1372 N N . SER A 1 178 ? 25.808 -4.738 -21.727 1.00 62.25 178 SER A N 1
ATOM 1373 C CA . SER A 1 178 ? 26.961 -4.264 -20.967 1.00 62.25 178 SER A CA 1
ATOM 1374 C C . SER A 1 178 ? 26.626 -2.918 -20.336 1.00 62.25 178 SER A C 1
ATOM 1376 O O . SER A 1 178 ? 26.092 -2.027 -20.998 1.00 62.25 178 SER A O 1
ATOM 1378 N N . VAL A 1 179 ? 26.958 -2.758 -19.056 1.00 63.38 179 VAL A N 1
ATOM 1379 C CA . VAL A 1 179 ? 27.008 -1.450 -18.392 1.00 63.38 179 VAL A CA 1
ATOM 1380 C C . VAL A 1 179 ? 27.866 -0.485 -19.214 1.00 63.38 179 VAL A C 1
ATOM 1382 O O . VAL A 1 179 ? 27.485 0.667 -19.421 1.00 63.38 179 VAL A O 1
ATOM 1385 N N . SER A 1 180 ? 28.958 -0.999 -19.774 1.00 61.94 180 SER A N 1
ATOM 1386 C CA . SER A 1 180 ? 29.845 -0.270 -20.667 1.00 61.94 180 SER A CA 1
ATOM 1387 C C . SER A 1 180 ? 29.080 0.289 -21.883 1.00 61.94 180 SER A C 1
ATOM 1389 O O . SER A 1 180 ? 29.093 1.487 -22.099 1.00 61.94 180 SER A O 1
ATOM 1391 N N . ASP A 1 181 ? 28.234 -0.465 -22.589 1.00 64.56 181 ASP A N 1
ATOM 1392 C CA . ASP A 1 181 ? 27.511 0.064 -23.767 1.00 64.56 181 ASP A CA 1
ATOM 1393 C C . ASP A 1 181 ? 26.544 1.229 -23.450 1.00 64.56 181 ASP A C 1
ATOM 1395 O O . ASP A 1 181 ? 26.270 2.080 -24.302 1.00 64.56 181 ASP A O 1
ATOM 1399 N N . ILE A 1 182 ? 26.022 1.290 -22.219 1.00 66.88 182 ILE A N 1
ATOM 1400 C CA . ILE A 1 182 ? 25.106 2.348 -21.763 1.00 66.88 182 ILE A CA 1
ATOM 1401 C C . ILE A 1 182 ? 25.874 3.618 -21.354 1.00 66.88 182 ILE A C 1
ATOM 1403 O O . ILE A 1 182 ? 25.317 4.722 -21.445 1.00 66.88 182 ILE A O 1
ATOM 1407 N N . PHE A 1 183 ? 27.134 3.480 -20.929 1.00 69.31 183 PHE A N 1
ATOM 1408 C CA . PHE A 1 183 ? 27.921 4.546 -20.301 1.00 69.31 183 PHE A CA 1
ATOM 1409 C C . PHE A 1 183 ? 29.265 4.878 -20.995 1.00 69.31 183 PHE A C 1
ATOM 1411 O O . PHE A 1 183 ? 29.800 5.954 -20.743 1.00 69.31 183 PHE A O 1
ATOM 1418 N N . ASP A 1 184 ? 29.770 4.053 -21.917 1.00 65.56 184 ASP A N 1
ATOM 1419 C CA . ASP A 1 184 ? 31.115 4.127 -22.535 1.00 65.56 184 ASP A CA 1
ATOM 1420 C C . ASP A 1 184 ? 31.324 5.394 -23.372 1.00 65.56 184 ASP A C 1
ATOM 1422 O O . ASP A 1 184 ? 32.446 5.868 -23.529 1.00 65.56 184 ASP A O 1
ATOM 1426 N N . ASN A 1 185 ? 30.239 5.976 -23.889 1.00 66.38 185 ASN A N 1
ATOM 1427 C CA . ASN A 1 185 ? 30.264 7.208 -24.682 1.00 66.38 185 ASN A CA 1
ATOM 1428 C C . ASN A 1 185 ? 29.594 8.389 -23.965 1.00 66.38 185 ASN A C 1
ATOM 1430 O O . ASN A 1 185 ? 29.155 9.337 -24.617 1.00 66.38 185 ASN A O 1
ATOM 1434 N N . CYS A 1 186 ? 29.459 8.330 -22.638 1.00 69.06 186 CYS A N 1
ATOM 1435 C CA . CYS A 1 186 ? 28.843 9.398 -21.860 1.00 69.06 186 CYS A CA 1
ATOM 1436 C C . CYS A 1 186 ? 29.880 10.279 -21.181 1.00 69.06 186 CYS A C 1
ATOM 1438 O O . CYS A 1 186 ? 30.776 9.820 -20.480 1.00 69.06 186 CYS A O 1
ATOM 1440 N N . THR A 1 187 ? 29.698 11.585 -21.315 1.00 77.06 187 THR A N 1
ATOM 1441 C CA . THR A 1 187 ? 30.363 12.555 -20.450 1.00 77.06 187 THR A CA 1
ATOM 1442 C C . THR A 1 187 ? 29.896 12.385 -19.003 1.00 77.06 187 THR A C 1
ATOM 1444 O O . THR A 1 187 ? 28.775 11.946 -18.736 1.00 77.06 187 THR A O 1
ATOM 1447 N N . THR A 1 188 ? 30.714 12.812 -18.041 1.00 74.62 188 THR A N 1
ATOM 1448 C CA . THR A 1 188 ? 30.357 12.780 -16.612 1.00 74.62 188 THR A CA 1
ATOM 1449 C C . THR A 1 188 ? 29.042 13.518 -16.313 1.00 74.62 188 THR A C 1
ATOM 1451 O O . THR A 1 188 ? 28.307 13.126 -15.412 1.00 74.62 188 THR A O 1
ATOM 1454 N N . GLU A 1 189 ? 28.705 14.561 -17.080 1.00 78.00 189 GLU A N 1
ATOM 1455 C CA . GLU A 1 189 ? 27.426 15.276 -16.956 1.00 78.00 189 GLU A CA 1
ATOM 1456 C C . GLU A 1 189 ? 26.236 14.484 -17.518 1.00 78.00 189 GLU A C 1
ATOM 1458 O O . GLU A 1 189 ? 25.136 14.538 -16.968 1.00 78.00 189 GLU A O 1
ATOM 1463 N N . GLU A 1 190 ? 26.430 13.696 -18.574 1.00 75.81 190 GLU A N 1
ATOM 1464 C CA . GLU A 1 190 ? 25.386 12.808 -19.096 1.00 75.81 190 GLU A CA 1
ATOM 1465 C C . GLU A 1 190 ? 25.138 11.621 -18.165 1.00 75.81 190 GLU A C 1
ATOM 1467 O O . GLU A 1 190 ? 23.985 11.240 -17.970 1.00 75.81 190 GLU A O 1
ATOM 1472 N N . MET A 1 191 ? 26.188 11.081 -17.538 1.00 72.75 191 MET A N 1
ATOM 1473 C CA . MET A 1 191 ? 26.064 9.997 -16.556 1.00 72.75 191 MET A CA 1
ATOM 1474 C C . MET A 1 191 ? 25.218 10.419 -15.349 1.00 72.75 191 MET A C 1
ATOM 1476 O O . MET A 1 191 ? 24.350 9.664 -14.921 1.00 72.75 191 MET A O 1
ATOM 1480 N N . LYS A 1 192 ? 25.387 11.655 -14.853 1.00 77.31 192 LYS A N 1
ATOM 1481 C CA . LYS A 1 192 ? 24.587 12.212 -13.741 1.00 77.31 192 LYS A CA 1
ATOM 1482 C C . LYS A 1 192 ? 23.086 12.282 -14.031 1.00 77.31 192 LYS A C 1
ATOM 1484 O O . LYS A 1 192 ? 22.290 12.336 -13.099 1.00 77.31 192 LYS A O 1
ATOM 1489 N N . ASN A 1 193 ? 22.703 12.302 -15.306 1.00 79.94 193 ASN A N 1
ATOM 1490 C CA . ASN A 1 193 ? 21.312 12.397 -15.744 1.00 79.94 193 ASN A CA 1
ATOM 1491 C C . ASN A 1 193 ? 20.712 11.040 -16.148 1.00 79.94 193 ASN A C 1
ATOM 1493 O O . ASN A 1 193 ? 19.596 10.994 -16.669 1.00 79.94 193 ASN A O 1
ATOM 1497 N N . ARG A 1 194 ? 21.430 9.933 -15.922 1.00 77.31 194 ARG A N 1
ATOM 1498 C CA . ARG A 1 194 ? 20.984 8.572 -16.238 1.00 77.31 194 ARG A CA 1
ATOM 1499 C C . ARG A 1 194 ? 20.813 7.751 -14.967 1.00 77.31 194 ARG A C 1
ATOM 1501 O O . ARG A 1 194 ? 21.490 7.965 -13.968 1.00 77.31 194 ARG A O 1
ATOM 1508 N N . VAL A 1 195 ? 19.890 6.795 -15.018 1.00 80.44 195 VAL A N 1
ATOM 1509 C CA . VAL A 1 195 ? 19.669 5.827 -13.943 1.00 80.44 195 VAL A CA 1
ATOM 1510 C C . VAL A 1 195 ? 19.440 4.449 -14.545 1.00 80.44 195 VAL A C 1
ATOM 1512 O O . VAL A 1 195 ? 18.674 4.304 -15.499 1.00 80.44 195 VAL A O 1
ATOM 1515 N N . THR A 1 196 ? 20.091 3.445 -13.968 1.00 79.81 196 THR A N 1
ATOM 1516 C CA . THR A 1 196 ? 19.851 2.037 -14.287 1.00 79.81 196 THR A CA 1
ATOM 1517 C C . THR A 1 196 ? 18.869 1.466 -13.274 1.00 79.81 196 THR A C 1
ATOM 1519 O O . THR A 1 196 ? 19.041 1.631 -12.067 1.00 79.81 196 THR A O 1
ATOM 1522 N N . LEU A 1 197 ? 17.823 0.802 -13.761 1.00 82.56 197 LEU A N 1
ATOM 1523 C CA . LEU A 1 197 ? 16.844 0.112 -12.927 1.00 82.56 197 LEU A CA 1
ATOM 1524 C C . LEU A 1 197 ? 17.020 -1.392 -13.115 1.00 82.56 197 LEU A C 1
ATOM 1526 O O . LEU A 1 197 ? 16.963 -1.872 -14.245 1.00 82.56 197 LEU A O 1
ATOM 1530 N N . SER A 1 198 ? 17.177 -2.124 -12.013 1.00 84.38 198 SER A N 1
ATOM 1531 C CA . SER A 1 198 ? 17.283 -3.586 -12.034 1.00 84.38 198 SER A CA 1
ATOM 1532 C C . SER A 1 198 ? 16.177 -4.221 -11.188 1.00 84.38 198 SER A C 1
ATOM 1534 O O . SE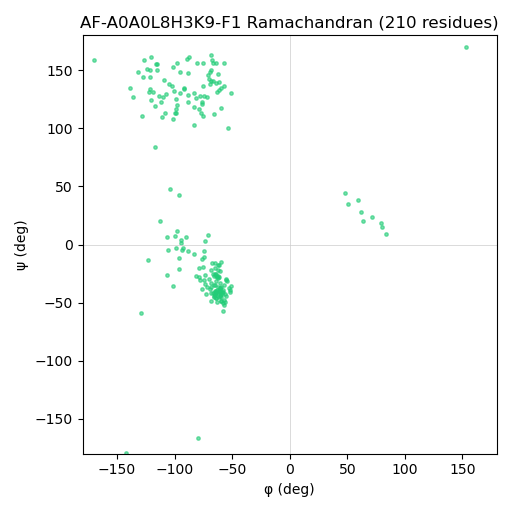R A 1 198 ? 15.753 -3.628 -10.193 1.00 84.38 198 SER A O 1
ATOM 1536 N N . PRO A 1 199 ? 15.708 -5.438 -11.529 1.00 84.00 199 PRO A N 1
ATOM 1537 C CA . PRO A 1 199 ? 14.672 -6.121 -10.751 1.00 84.00 199 PRO A CA 1
ATOM 1538 C C . PRO A 1 199 ? 15.099 -6.465 -9.319 1.00 84.00 199 PRO A C 1
ATOM 1540 O O . PRO A 1 199 ? 14.249 -6.584 -8.436 1.00 84.00 199 PRO A O 1
ATOM 1543 N N . LYS A 1 200 ? 16.404 -6.665 -9.085 1.00 86.62 200 LYS A N 1
ATOM 1544 C CA . LYS A 1 200 ? 16.958 -7.031 -7.779 1.00 86.62 200 LYS A CA 1
ATOM 1545 C C . LYS A 1 200 ? 17.970 -6.006 -7.300 1.00 86.62 200 LYS A C 1
ATOM 1547 O O . LYS A 1 200 ? 18.815 -5.536 -8.058 1.00 86.62 200 LYS A O 1
ATOM 1552 N N . ASN A 1 201 ? 17.963 -5.790 -5.987 1.00 86.62 201 ASN A N 1
ATOM 1553 C CA . ASN A 1 201 ? 18.960 -4.956 -5.321 1.00 86.62 201 ASN A CA 1
ATOM 1554 C C . ASN A 1 201 ? 20.387 -5.497 -5.501 1.00 86.62 201 ASN A C 1
ATOM 1556 O O . ASN A 1 201 ? 21.307 -4.699 -5.597 1.00 86.62 201 ASN A O 1
ATOM 1560 N N . SER A 1 202 ? 20.577 -6.822 -5.572 1.00 89.44 202 SER A N 1
ATOM 1561 C CA . SER A 1 202 ? 21.891 -7.432 -5.837 1.00 89.44 202 SER A CA 1
ATOM 1562 C C . SER A 1 202 ? 22.488 -6.960 -7.157 1.00 89.44 202 SER A C 1
ATOM 1564 O O . SER A 1 202 ? 23.673 -6.661 -7.226 1.00 89.44 202 SER A O 1
ATOM 1566 N N . ASP A 1 203 ? 21.647 -6.855 -8.182 1.00 86.31 203 ASP A N 1
ATOM 1567 C CA . ASP A 1 203 ? 22.073 -6.505 -9.531 1.00 86.31 203 ASP A CA 1
ATOM 1568 C C . ASP A 1 203 ? 22.350 -4.998 -9.601 1.00 86.31 203 ASP A C 1
ATOM 1570 O O . ASP A 1 203 ? 23.338 -4.580 -10.190 1.00 86.31 203 ASP A O 1
ATOM 1574 N N . CYS A 1 204 ? 21.533 -4.175 -8.925 1.00 84.75 204 CYS A N 1
ATOM 1575 C CA . CYS A 1 204 ? 21.835 -2.753 -8.736 1.00 84.75 204 CYS A CA 1
ATOM 1576 C C . CYS A 1 204 ? 23.172 -2.537 -8.017 1.00 84.75 204 CYS A C 1
ATOM 1578 O O . CYS A 1 204 ? 23.922 -1.651 -8.403 1.00 84.75 204 CYS A O 1
ATOM 1580 N N . LEU A 1 205 ? 23.467 -3.317 -6.972 1.00 86.19 205 LEU A N 1
ATOM 1581 C CA . LEU A 1 205 ? 24.725 -3.200 -6.231 1.00 86.19 205 LEU A CA 1
ATOM 1582 C C . LEU A 1 205 ? 25.922 -3.581 -7.100 1.00 86.19 205 LEU A C 1
ATOM 1584 O O . LEU A 1 205 ? 26.873 -2.814 -7.144 1.00 86.19 205 LEU A O 1
ATOM 1588 N N . ALA A 1 206 ? 25.838 -4.687 -7.842 1.00 85.38 206 ALA A N 1
ATOM 1589 C CA . ALA A 1 206 ? 26.895 -5.095 -8.764 1.00 85.38 206 ALA A CA 1
ATOM 1590 C C . ALA A 1 206 ? 27.165 -4.027 -9.839 1.00 85.38 206 ALA A C 1
ATOM 1592 O O . ALA A 1 206 ? 28.311 -3.663 -10.072 1.00 85.38 206 ALA A O 1
ATOM 1593 N N . VAL A 1 207 ? 26.108 -3.464 -10.437 1.00 82.06 207 VAL A N 1
ATOM 1594 C CA . VAL A 1 207 ? 26.232 -2.370 -11.416 1.00 82.06 207 VAL A CA 1
ATOM 1595 C C . VAL A 1 207 ? 26.819 -1.111 -10.774 1.00 82.06 207 VAL A C 1
ATOM 1597 O O . VAL A 1 207 ? 27.648 -0.440 -11.376 1.00 82.06 207 VAL A O 1
ATOM 1600 N N . ASN A 1 208 ? 26.414 -0.780 -9.548 1.00 83.75 208 ASN A N 1
ATOM 1601 C CA . ASN A 1 208 ? 26.967 0.369 -8.838 1.00 83.75 208 ASN A CA 1
ATOM 1602 C C . ASN A 1 208 ? 28.456 0.177 -8.525 1.00 83.75 208 ASN A C 1
ATOM 1604 O O . ASN A 1 208 ? 29.203 1.130 -8.680 1.00 83.75 208 ASN A O 1
ATOM 1608 N N . GLU A 1 209 ? 28.885 -1.022 -8.122 1.00 85.00 209 GLU A N 1
ATOM 1609 C CA . GLU A 1 209 ? 30.300 -1.356 -7.889 1.00 85.00 209 GLU A CA 1
ATOM 1610 C C . GLU A 1 209 ? 31.142 -1.320 -9.175 1.00 85.00 209 GLU A C 1
ATOM 1612 O O . GLU A 1 209 ? 32.344 -1.083 -9.114 1.00 85.00 209 GLU A O 1
ATOM 1617 N N . GLU A 1 210 ? 30.530 -1.557 -10.337 1.00 77.88 210 GLU A N 1
ATOM 1618 C CA . GLU A 1 210 ? 31.201 -1.482 -11.638 1.00 77.88 210 GLU A CA 1
ATOM 1619 C C . GLU A 1 210 ? 31.381 -0.033 -12.133 1.00 77.88 210 GLU A C 1
ATOM 1621 O O . GLU A 1 210 ? 32.348 0.260 -12.836 1.00 77.88 210 GLU A O 1
ATOM 1626 N N . ILE A 1 211 ? 30.465 0.878 -11.774 1.00 73.81 211 ILE A N 1
ATOM 1627 C CA . ILE A 1 211 ? 30.416 2.257 -12.301 1.00 73.81 211 ILE A CA 1
ATOM 1628 C C . ILE A 1 211 ? 30.992 3.307 -11.331 1.00 73.81 211 ILE A C 1
ATOM 1630 O O . ILE A 1 211 ? 31.540 4.309 -11.799 1.00 73.81 211 ILE A O 1
ATOM 1634 N N . LEU A 1 212 ? 30.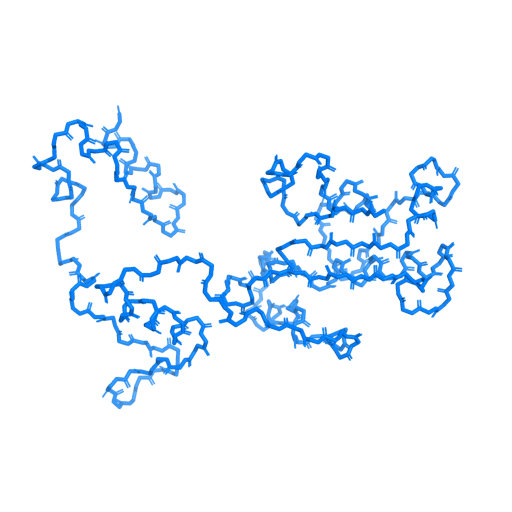800 3.145 -10.013 1.00 68.62 212 LEU A N 1
ATOM 1635 C CA . LEU A 1 212 ? 31.114 4.143 -8.970 1.00 68.62 212 LEU A CA 1
ATOM 1636 C C . LEU A 1 212 ? 32.414 3.828 -8.226 1.00 68.62 212 LEU A C 1
ATOM 1638 O O . LEU A 1 212 ? 33.159 4.800 -7.960 1.00 68.62 212 LEU A O 1
#